Protein AF-A0A2N9B9X2-F1 (afdb_monomer_lite)

Sequence (248 aa):
MSTLAGLEGAELLDGVRRWLAESGAEPTPARVAQALREQGRVLGDAEVLGAATQLRSELVGSGPLEPLLADPSVTDVLVSAPDRVWVDRGGGLELTPVRFPDAAAVRRLAQRLAAVAGRRLDDARPWADARLPDGTRLHAVLPPVAVGCTCLSLRVVRPRAFTLGELVAAGTVPPGGDRVLRALLDARLSFLVSGGTGSGKTTLLSALLGLVGPDERIVLAEDSAELRPDHPHVVRLETRPANQEGAG

Structur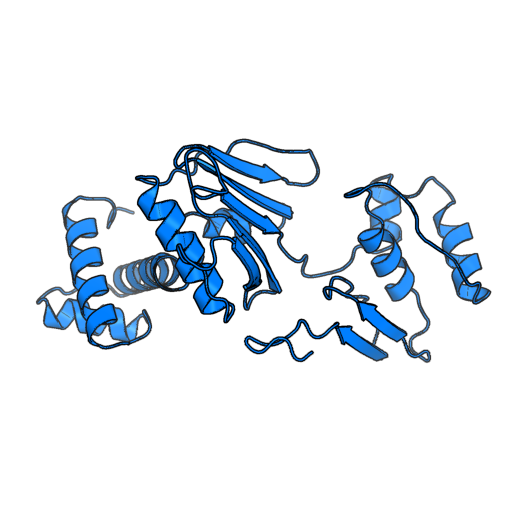e (mmCIF, N/CA/C/O backbone):
data_AF-A0A2N9B9X2-F1
#
_entry.id   AF-A0A2N9B9X2-F1
#
loop_
_atom_site.group_PDB
_atom_site.id
_atom_site.type_symbol
_atom_site.label_atom_id
_atom_site.label_alt_id
_atom_site.label_comp_id
_atom_site.label_asym_id
_atom_site.label_entity_id
_atom_site.label_seq_id
_atom_site.pdbx_PDB_ins_code
_atom_site.Cartn_x
_atom_site.Cartn_y
_atom_site.Cartn_z
_atom_site.occupancy
_atom_site.B_iso_or_equiv
_atom_site.auth_seq_id
_atom_site.auth_comp_id
_atom_site.auth_asym_id
_atom_site.auth_atom_id
_atom_site.pdbx_PDB_model_num
ATOM 1 N N . MET A 1 1 ? -22.161 23.282 6.319 1.00 42.53 1 MET A N 1
ATOM 2 C CA . MET A 1 1 ? -21.064 23.225 7.309 1.00 42.53 1 MET A CA 1
ATOM 3 C C . MET A 1 1 ? -21.677 23.049 8.686 1.00 42.53 1 MET A C 1
ATOM 5 O O . MET A 1 1 ? -22.555 23.835 9.012 1.00 42.53 1 MET A O 1
ATOM 9 N N . SER A 1 2 ? -21.146 22.084 9.451 1.00 48.72 2 SER A N 1
ATOM 10 C CA . SER A 1 2 ? -21.407 21.776 10.872 1.00 48.72 2 SER A CA 1
ATOM 11 C C . SER A 1 2 ? -22.641 20.906 11.182 1.00 48.72 2 SER A C 1
ATOM 13 O O . SER A 1 2 ? -23.730 21.288 10.788 1.00 48.72 2 SER A O 1
ATOM 15 N N . THR A 1 3 ? -22.564 19.770 11.895 1.00 48.53 3 THR A N 1
ATOM 16 C CA . THR A 1 3 ? -21.427 18.940 12.370 1.00 48.53 3 THR A CA 1
ATOM 17 C C . THR A 1 3 ? -21.985 17.615 12.932 1.00 48.53 3 THR A C 1
ATOM 19 O O . THR A 1 3 ? -22.702 17.626 13.923 1.00 48.53 3 THR A O 1
ATOM 22 N N . LEU A 1 4 ? -21.548 16.462 12.411 1.00 53.31 4 LEU A N 1
ATOM 23 C CA . LEU A 1 4 ? -21.484 15.221 13.214 1.00 53.31 4 LEU A CA 1
ATOM 24 C C . LEU A 1 4 ? -20.257 15.215 14.153 1.00 53.31 4 LEU A C 1
ATOM 26 O O . LEU A 1 4 ? -20.042 14.263 14.889 1.00 53.31 4 LEU A O 1
ATOM 30 N N . ALA A 1 5 ? -19.447 16.281 14.145 1.00 45.53 5 ALA A N 1
ATOM 31 C CA . ALA A 1 5 ? -18.228 16.393 14.947 1.00 45.53 5 ALA A CA 1
ATOM 32 C C . ALA A 1 5 ? -18.465 16.800 16.421 1.00 45.53 5 ALA A C 1
ATOM 34 O O . ALA A 1 5 ? -17.501 17.043 17.142 1.00 45.53 5 ALA A O 1
ATOM 35 N N . GLY A 1 6 ? -19.723 16.905 16.866 1.00 52.19 6 GLY A N 1
ATOM 36 C CA . GLY A 1 6 ? -20.083 17.107 18.274 1.00 52.19 6 GLY A CA 1
ATOM 37 C C . GLY A 1 6 ? -20.300 15.785 19.021 1.00 52.19 6 GLY A C 1
ATOM 38 O O . GLY A 1 6 ? -20.484 14.742 18.397 1.00 52.19 6 GLY A O 1
ATOM 39 N N . LEU A 1 7 ? -20.332 15.831 20.358 1.00 51.81 7 LEU A N 1
ATOM 40 C CA . LEU A 1 7 ? -20.588 14.662 21.221 1.00 51.81 7 LEU A CA 1
ATOM 41 C C . LEU A 1 7 ? -21.882 13.918 20.836 1.00 51.81 7 LEU A C 1
ATOM 43 O O . LEU A 1 7 ? -21.885 12.693 20.771 1.00 51.81 7 LEU A O 1
ATOM 47 N N . GLU A 1 8 ? -22.939 14.651 20.472 1.00 63.25 8 GLU A N 1
ATOM 48 C CA . GLU A 1 8 ? -24.206 14.071 19.997 1.00 63.25 8 GLU A CA 1
ATOM 49 C C . GLU A 1 8 ? -24.064 13.319 18.664 1.00 63.25 8 GLU A C 1
ATOM 51 O O . GLU A 1 8 ? -24.745 12.323 18.437 1.00 63.25 8 GLU A O 1
ATOM 56 N N . GLY A 1 9 ? -23.171 13.770 17.776 1.00 67.19 9 GLY A N 1
ATOM 57 C CA . GLY A 1 9 ? -22.898 13.093 16.508 1.00 67.19 9 GLY A CA 1
ATOM 58 C C . GLY A 1 9 ? -22.089 11.808 16.692 1.00 67.19 9 GLY A C 1
ATOM 59 O O . GLY A 1 9 ? -22.350 10.817 16.011 1.00 67.19 9 GLY A O 1
ATOM 60 N N . ALA A 1 10 ? -21.162 11.797 17.654 1.00 66.81 10 ALA A N 1
ATOM 61 C CA . ALA A 1 10 ? -20.386 10.612 18.012 1.00 66.81 10 ALA A CA 1
ATOM 62 C C . ALA A 1 10 ? -21.265 9.508 18.630 1.00 66.81 10 ALA A C 1
ATOM 64 O O . ALA A 1 10 ? -21.195 8.361 18.190 1.00 66.81 10 ALA A O 1
ATOM 65 N N . GLU A 1 11 ? -22.149 9.851 19.574 1.00 74.56 11 GLU A N 1
ATOM 66 C CA . GLU A 1 11 ? -23.099 8.892 20.166 1.00 74.56 11 GLU A CA 1
ATOM 67 C C . GLU A 1 11 ? -24.041 8.288 19.117 1.00 74.56 11 GLU A C 1
ATOM 69 O O . GLU A 1 11 ? -24.355 7.095 19.143 1.00 74.56 11 GLU A O 1
ATOM 74 N N . LEU A 1 12 ? -24.464 9.110 18.159 1.00 76.75 12 LEU A N 1
ATOM 75 C CA . LEU A 1 12 ? -25.369 8.717 17.088 1.00 76.75 12 LEU A CA 1
ATOM 76 C C . LEU A 1 12 ? -24.689 7.763 16.091 1.00 76.75 12 LEU A C 1
ATOM 78 O O . LEU A 1 12 ? -25.272 6.747 15.708 1.00 76.75 12 LEU A O 1
ATOM 82 N N . LEU A 1 13 ? -23.428 8.018 15.732 1.00 79.06 13 LEU A N 1
ATOM 83 C CA . LEU A 1 13 ? -22.630 7.092 14.922 1.00 79.06 13 LEU A CA 1
ATOM 84 C C . LEU A 1 13 ? -22.345 5.774 15.655 1.00 79.06 13 LEU A C 1
ATOM 86 O O . LEU A 1 13 ? -22.401 4.714 15.028 1.00 79.06 13 LEU A O 1
ATOM 90 N N . ASP A 1 14 ? -22.108 5.806 16.968 1.00 82.00 14 ASP A N 1
ATOM 91 C CA . ASP A 1 14 ? -21.914 4.594 17.771 1.00 82.00 14 ASP A CA 1
ATOM 92 C C . ASP A 1 14 ? -23.188 3.740 17.865 1.00 82.00 14 ASP A C 1
ATOM 94 O O . ASP A 1 14 ? -23.116 2.507 17.794 1.00 82.00 14 ASP A O 1
ATOM 98 N N . GLY A 1 15 ? -24.361 4.374 17.953 1.00 83.12 15 GLY A N 1
ATOM 99 C CA . GLY A 1 15 ? -25.653 3.694 17.871 1.00 83.12 15 GLY A CA 1
ATOM 100 C C . GLY A 1 15 ? -25.842 2.973 16.535 1.00 83.12 15 GLY A C 1
ATOM 101 O O . GLY A 1 15 ? -26.186 1.790 16.506 1.00 83.12 15 GLY A O 1
ATOM 102 N N . VAL A 1 16 ? -25.592 3.657 15.415 1.00 82.81 16 VAL A N 1
ATOM 103 C CA . VAL A 1 16 ? -25.693 3.058 14.070 1.00 82.81 16 VAL A CA 1
ATOM 104 C C . VAL A 1 16 ? -24.662 1.943 13.876 1.00 82.81 16 VAL A C 1
ATOM 106 O O . VAL A 1 16 ? -24.981 0.890 13.324 1.00 82.81 16 VAL A O 1
ATOM 109 N N . ARG A 1 17 ? -23.434 2.129 14.369 1.00 82.56 17 ARG A N 1
ATOM 110 C CA . ARG A 1 17 ? -22.379 1.109 14.343 1.00 82.56 17 ARG A CA 1
ATOM 111 C C . ARG A 1 17 ? -22.814 -0.173 15.048 1.00 82.56 17 ARG A C 1
ATOM 113 O O . ARG A 1 17 ? -22.602 -1.255 14.504 1.00 82.56 17 ARG A O 1
ATOM 120 N N . ARG A 1 18 ? -23.409 -0.064 16.239 1.00 83.56 18 ARG A N 1
ATOM 121 C CA . ARG A 1 18 ? -23.880 -1.229 17.002 1.00 83.56 18 ARG A CA 1
ATOM 122 C C . ARG A 1 18 ? -24.963 -1.987 16.237 1.00 83.56 18 ARG A C 1
ATOM 124 O O . ARG A 1 18 ? -24.860 -3.198 16.081 1.00 83.56 18 ARG A O 1
ATOM 131 N N . TRP A 1 19 ? -25.916 -1.255 15.665 1.00 86.88 19 TRP A N 1
ATOM 132 C CA . TRP A 1 19 ? -26.979 -1.825 14.840 1.00 86.88 19 TRP A CA 1
ATOM 133 C C . TRP A 1 19 ? -26.440 -2.575 13.612 1.00 86.88 19 TRP A C 1
ATOM 135 O O . TRP A 1 19 ? -26.867 -3.692 13.324 1.00 86.88 19 TRP A O 1
ATOM 145 N N . LEU A 1 20 ? -25.468 -1.994 12.899 1.00 83.94 20 LEU A N 1
ATOM 146 C CA . LEU A 1 20 ? -24.835 -2.633 11.737 1.00 83.94 20 LEU A CA 1
ATOM 147 C C . LEU A 1 20 ? -24.073 -3.907 12.126 1.00 83.94 20 LEU A C 1
ATOM 149 O O . LEU A 1 20 ? -24.131 -4.901 11.405 1.00 83.94 20 LEU A O 1
ATOM 153 N N . ALA A 1 21 ? -23.391 -3.891 13.274 1.00 79.31 21 ALA A N 1
ATOM 154 C CA . ALA A 1 21 ? -22.678 -5.056 13.788 1.00 79.31 21 ALA A CA 1
ATOM 155 C C . ALA A 1 21 ? -23.632 -6.203 14.168 1.00 79.31 21 ALA A C 1
ATOM 157 O O . ALA A 1 21 ? -23.346 -7.355 13.853 1.00 79.31 21 ALA A O 1
ATOM 158 N N . GLU A 1 22 ? -24.772 -5.896 14.795 1.00 83.81 22 GLU A N 1
ATOM 159 C CA . GLU A 1 22 ? -25.796 -6.885 15.172 1.00 83.81 22 GLU A CA 1
ATOM 160 C C . GLU A 1 22 ? -26.521 -7.475 13.956 1.00 83.81 22 GLU A C 1
ATOM 162 O O . GLU A 1 22 ? -26.831 -8.664 13.926 1.00 83.81 22 GLU A O 1
ATOM 167 N N . SER A 1 23 ? -26.766 -6.656 12.932 1.00 80.88 23 SER A N 1
ATOM 168 C CA . SER A 1 23 ? -27.449 -7.074 11.702 1.00 80.88 23 SER A CA 1
ATOM 169 C C . SER A 1 23 ? -26.524 -7.715 10.660 1.00 80.88 23 SER A C 1
ATOM 171 O O . SER A 1 23 ? -27.013 -8.281 9.681 1.00 80.88 23 SER A O 1
ATOM 173 N N . GLY A 1 24 ? -25.201 -7.623 10.839 1.00 75.06 24 GLY A N 1
ATOM 174 C CA . GLY A 1 24 ? -24.206 -8.085 9.865 1.00 75.06 24 GLY A CA 1
ATOM 175 C C . GLY A 1 24 ? -24.257 -7.332 8.530 1.00 75.06 24 GLY A C 1
ATOM 176 O O . GLY A 1 24 ? -23.799 -7.848 7.511 1.00 75.06 24 GLY A O 1
ATOM 177 N N . ALA A 1 25 ? -24.861 -6.141 8.507 1.00 77.12 25 ALA A N 1
ATOM 178 C CA . ALA A 1 25 ? -25.108 -5.383 7.289 1.00 77.12 25 ALA A CA 1
ATOM 179 C C . ALA A 1 25 ? -23.949 -4.431 6.958 1.00 77.12 25 ALA A C 1
ATOM 181 O O . ALA A 1 25 ? -23.357 -3.805 7.837 1.00 77.12 25 ALA A O 1
ATOM 182 N N . GLU A 1 26 ? -23.672 -4.251 5.664 1.00 76.38 26 GLU A N 1
ATOM 183 C CA . GLU A 1 26 ? -22.717 -3.238 5.218 1.00 76.38 26 GLU A CA 1
ATOM 184 C C . GLU A 1 26 ? -23.251 -1.804 5.435 1.00 76.38 26 GLU A C 1
ATOM 186 O O . GLU A 1 26 ? -24.450 -1.548 5.246 1.00 76.38 26 GLU A O 1
ATOM 191 N N . PRO A 1 27 ? -22.369 -0.838 5.764 1.00 81.50 27 PRO A N 1
ATOM 192 C CA . PRO A 1 27 ? -22.706 0.568 6.011 1.00 81.50 27 PRO A CA 1
ATOM 193 C C . PRO A 1 27 ? -23.041 1.329 4.713 1.00 81.50 27 PRO A C 1
ATOM 195 O O . PRO A 1 27 ? -22.341 2.247 4.286 1.00 81.50 27 PRO A O 1
ATOM 198 N N . THR A 1 28 ? -24.131 0.945 4.053 1.00 83.81 28 THR A N 1
ATOM 199 C CA . THR A 1 28 ? -24.673 1.659 2.886 1.00 83.81 28 THR A CA 1
ATOM 200 C C . THR A 1 28 ? -25.553 2.838 3.323 1.00 83.81 28 THR A C 1
ATOM 202 O O . THR A 1 28 ? -26.139 2.783 4.408 1.00 83.81 28 THR A O 1
ATOM 205 N N . PRO A 1 29 ? -25.736 3.883 2.486 1.00 84.75 29 PRO A N 1
ATOM 206 C CA . PRO A 1 29 ? -26.628 5.002 2.810 1.00 84.75 29 PRO A CA 1
ATOM 207 C C . PRO A 1 29 ? -28.042 4.557 3.200 1.00 84.75 29 PRO A C 1
ATOM 209 O O . PRO A 1 29 ? -28.611 5.070 4.158 1.00 84.75 29 PRO A O 1
ATOM 212 N N . ALA A 1 30 ? -28.583 3.542 2.519 1.00 85.00 30 ALA A N 1
ATOM 213 C CA . ALA A 1 30 ? -29.897 2.987 2.827 1.00 85.00 30 ALA A CA 1
ATOM 214 C C . ALA A 1 30 ? -29.952 2.333 4.219 1.00 85.00 30 ALA A C 1
ATOM 216 O O . ALA A 1 30 ? -30.916 2.539 4.955 1.00 85.00 30 ALA A O 1
ATOM 217 N N . ARG A 1 31 ? -28.914 1.576 4.600 1.00 86.75 31 ARG A N 1
ATOM 218 C CA . ARG A 1 31 ? -28.834 0.905 5.910 1.00 86.75 31 ARG A CA 1
ATOM 219 C C . ARG A 1 31 ? -28.590 1.884 7.047 1.00 86.75 31 ARG A C 1
ATOM 221 O O . ARG A 1 31 ? -29.209 1.759 8.094 1.00 86.75 31 ARG A O 1
ATOM 228 N N . VAL A 1 32 ? -27.757 2.895 6.822 1.00 84.69 32 VAL A N 1
ATOM 229 C CA . VAL A 1 32 ? -27.549 3.973 7.794 1.00 84.69 32 VAL A CA 1
ATOM 230 C C . VAL A 1 32 ? -28.834 4.774 7.990 1.00 84.69 32 VAL A C 1
ATOM 232 O O . VAL A 1 32 ? -29.243 4.985 9.127 1.00 84.69 32 VAL A O 1
ATOM 235 N N . ALA A 1 33 ? -29.542 5.130 6.913 1.00 85.19 33 ALA A N 1
ATOM 236 C CA . ALA A 1 33 ? -30.851 5.776 7.018 1.00 85.19 33 ALA A CA 1
ATOM 237 C C . ALA A 1 33 ? -31.875 4.915 7.774 1.00 85.19 33 ALA A C 1
ATOM 239 O O . ALA A 1 33 ? -32.692 5.454 8.518 1.00 85.19 33 ALA A O 1
ATOM 240 N N . GLN A 1 34 ? -31.848 3.593 7.576 1.00 86.50 34 GLN A N 1
ATOM 241 C CA . GLN A 1 34 ? -32.707 2.655 8.297 1.00 86.50 34 GLN A CA 1
ATOM 242 C C . GLN A 1 34 ? -32.388 2.651 9.799 1.00 86.50 34 GLN A C 1
ATOM 244 O O . GLN A 1 34 ? -33.288 2.880 10.603 1.00 86.50 34 GLN A O 1
ATOM 249 N N . ALA A 1 35 ? -31.120 2.467 10.173 1.00 86.12 35 ALA A N 1
ATOM 250 C CA . ALA A 1 35 ? -30.686 2.449 11.569 1.00 86.12 35 ALA A CA 1
ATOM 251 C C . ALA A 1 35 ? -31.026 3.758 12.303 1.00 86.12 35 ALA A C 1
ATOM 253 O O . ALA A 1 35 ? -31.496 3.738 13.438 1.00 86.12 35 ALA A O 1
ATOM 254 N N . LEU A 1 36 ? -30.848 4.902 11.634 1.00 86.00 36 LEU A N 1
ATOM 255 C CA . LEU A 1 36 ? -31.203 6.216 12.176 1.00 86.00 36 LEU A CA 1
ATOM 256 C C . LEU A 1 36 ? -32.709 6.356 12.419 1.00 86.00 36 LEU A C 1
ATOM 258 O O . LEU A 1 36 ? -33.120 6.833 13.478 1.00 86.00 36 LEU A O 1
ATOM 262 N N . ARG A 1 37 ? -33.532 5.890 11.471 1.00 84.00 37 ARG A N 1
ATOM 263 C CA . ARG A 1 37 ? -34.995 5.894 11.609 1.00 84.00 37 ARG A CA 1
ATOM 264 C C . ARG A 1 37 ? -35.465 5.011 12.760 1.00 84.00 37 ARG A C 1
ATOM 266 O O . ARG A 1 37 ? -36.336 5.432 13.515 1.00 84.00 37 ARG A O 1
ATOM 273 N N . GLU A 1 38 ? -34.883 3.825 12.921 1.00 84.50 38 GLU A N 1
ATOM 274 C CA . GLU A 1 38 ? -35.201 2.911 14.029 1.00 84.50 38 GLU A CA 1
ATOM 275 C C . GLU A 1 38 ? -34.813 3.496 15.399 1.00 84.50 38 GLU A C 1
ATOM 277 O O . GLU A 1 38 ? -35.452 3.200 16.405 1.00 84.50 38 GLU A O 1
ATOM 282 N N . GLN A 1 39 ? -33.833 4.402 15.433 1.00 80.62 39 GLN A N 1
ATOM 283 C CA . GLN A 1 39 ? -33.439 5.167 16.622 1.00 80.62 39 GLN A CA 1
ATOM 284 C C . GLN A 1 39 ? -34.224 6.484 16.789 1.00 80.62 39 GLN A C 1
ATOM 286 O O . GLN A 1 39 ? -33.881 7.310 17.636 1.00 80.62 39 GLN A O 1
ATOM 291 N N . GLY A 1 40 ? -35.279 6.703 15.993 1.00 77.56 40 GLY A N 1
ATOM 292 C CA . GLY A 1 40 ? -36.155 7.875 16.085 1.00 77.56 40 GLY A CA 1
ATOM 293 C C . GLY A 1 40 ? -35.533 9.179 15.574 1.00 77.56 40 GLY A C 1
ATOM 294 O O . GLY A 1 40 ? -36.006 10.260 15.926 1.00 77.56 40 GLY A O 1
ATOM 295 N N . ARG A 1 41 ? -34.470 9.107 14.764 1.00 74.38 41 ARG A N 1
ATOM 296 C CA . ARG A 1 41 ? -33.745 10.272 14.236 1.00 74.38 41 ARG A CA 1
ATOM 297 C C . ARG A 1 41 ? -33.981 10.414 12.730 1.00 74.38 41 ARG A C 1
ATOM 299 O O . ARG A 1 41 ? -33.888 9.448 11.976 1.00 74.38 41 ARG A O 1
ATOM 306 N N . VAL A 1 42 ? -34.246 11.642 12.287 1.00 73.19 42 VAL A N 1
ATOM 307 C CA . VAL A 1 42 ? -34.364 12.001 10.866 1.00 73.19 42 VAL A CA 1
ATOM 308 C C . VAL A 1 42 ? -33.254 12.996 10.545 1.00 73.19 42 VAL A C 1
ATOM 310 O O . VAL A 1 42 ? -33.229 14.088 11.103 1.00 73.19 42 VAL A O 1
ATOM 313 N N . LEU A 1 43 ? -32.329 12.587 9.680 1.00 77.56 43 LEU A N 1
ATOM 314 C CA . LEU A 1 43 ? -31.256 13.424 9.139 1.00 77.56 43 LEU A CA 1
ATOM 315 C C . LEU A 1 43 ? -31.516 13.690 7.653 1.00 77.56 43 LEU A C 1
ATOM 317 O O . LEU A 1 43 ? -32.205 12.905 6.997 1.00 77.56 43 LEU A O 1
ATOM 321 N N . GLY A 1 44 ? -30.965 14.780 7.122 1.00 81.06 44 GLY A N 1
ATOM 322 C CA . GLY A 1 44 ? -31.029 15.080 5.693 1.00 81.06 44 GLY A CA 1
ATOM 323 C C . GLY A 1 44 ? -30.167 14.126 4.859 1.00 81.06 44 GLY A C 1
ATOM 324 O O . GLY A 1 44 ? -29.199 13.546 5.352 1.00 81.06 44 GLY A O 1
ATOM 325 N N . ASP A 1 45 ? -30.469 13.999 3.564 1.00 81.06 45 ASP A N 1
ATOM 326 C CA . ASP A 1 45 ? -29.775 13.067 2.659 1.00 81.06 45 ASP A CA 1
ATOM 327 C C . ASP A 1 45 ? -28.249 13.252 2.652 1.00 81.06 45 ASP A C 1
ATOM 329 O O . ASP A 1 45 ? -27.501 12.275 2.662 1.00 81.06 45 ASP A O 1
ATOM 333 N N . ALA A 1 46 ? -27.767 14.498 2.695 1.00 79.88 46 ALA A N 1
ATOM 334 C CA . ALA A 1 46 ? -26.336 14.799 2.744 1.00 79.88 46 ALA A CA 1
ATOM 335 C C . ALA A 1 46 ? -25.667 14.319 4.047 1.00 79.88 46 ALA A C 1
ATOM 337 O O . ALA A 1 46 ? -24.528 13.853 4.025 1.00 79.88 46 ALA A O 1
ATOM 338 N N . GLU A 1 47 ? -26.371 14.403 5.176 1.00 80.38 47 GLU A N 1
ATOM 339 C CA . GLU A 1 47 ? -25.876 13.952 6.480 1.00 80.38 47 GLU A CA 1
ATOM 340 C C . GLU A 1 47 ? -25.853 12.426 6.555 1.00 80.38 47 GLU A C 1
ATOM 342 O O . GLU A 1 47 ? -24.866 11.848 7.007 1.00 80.38 47 GLU A O 1
ATOM 347 N N . VAL A 1 48 ? -26.892 11.765 6.034 1.00 83.38 48 VAL A N 1
ATOM 348 C CA . VAL A 1 48 ? -26.937 10.302 5.888 1.00 83.38 48 VAL A CA 1
ATOM 349 C C . VAL A 1 48 ? -25.795 9.813 4.999 1.00 83.38 48 VAL A C 1
ATOM 351 O O . VAL A 1 48 ? -25.119 8.841 5.341 1.00 83.38 48 VAL A O 1
ATOM 354 N N . LEU A 1 49 ? -25.546 10.484 3.871 1.00 82.38 49 LEU A N 1
ATOM 355 C CA . LEU A 1 49 ? -24.458 10.132 2.959 1.00 82.38 49 LEU A CA 1
ATOM 356 C C . LEU A 1 49 ? -23.084 10.296 3.630 1.00 82.38 49 LEU A C 1
ATOM 358 O O . LEU A 1 49 ? -22.209 9.437 3.473 1.00 82.38 49 LEU A O 1
ATOM 362 N N . GLY A 1 50 ? -22.908 11.375 4.399 1.00 80.69 50 GLY A N 1
ATOM 363 C CA . GLY A 1 50 ? -21.713 11.625 5.203 1.00 80.69 50 GLY A CA 1
ATOM 364 C C . GLY A 1 50 ? -21.499 10.548 6.267 1.00 80.69 50 GLY A C 1
ATOM 365 O O . GLY A 1 50 ? -20.431 9.941 6.308 1.00 80.69 50 GLY A O 1
ATOM 366 N N . ALA A 1 51 ? -22.531 10.238 7.056 1.00 79.12 51 ALA A N 1
ATOM 367 C CA . ALA A 1 51 ? -22.496 9.201 8.086 1.00 79.12 51 ALA A CA 1
ATOM 368 C C . ALA A 1 51 ? -22.201 7.815 7.499 1.00 79.12 51 ALA A C 1
ATOM 370 O O . ALA A 1 51 ? -21.372 7.085 8.031 1.00 79.12 51 ALA A O 1
ATOM 371 N N . ALA A 1 52 ? -22.819 7.458 6.371 1.00 79.56 52 ALA A N 1
ATOM 372 C CA . ALA A 1 52 ? -22.541 6.197 5.687 1.00 79.56 52 ALA A CA 1
ATOM 373 C C . ALA A 1 52 ? -21.112 6.121 5.155 1.00 79.56 52 ALA A C 1
ATOM 375 O O . ALA A 1 52 ? -20.469 5.082 5.269 1.00 79.56 52 ALA A O 1
ATOM 376 N N . THR A 1 53 ? -20.587 7.221 4.617 1.00 77.88 53 THR A N 1
ATOM 377 C CA . THR A 1 53 ? -19.194 7.282 4.161 1.00 77.88 53 THR A CA 1
ATOM 378 C C . THR A 1 53 ? -18.224 7.136 5.330 1.00 77.88 53 THR A C 1
ATOM 380 O O . THR A 1 53 ? -17.295 6.338 5.242 1.00 77.88 53 THR A O 1
ATOM 383 N N . GLN A 1 54 ? -18.480 7.824 6.444 1.00 77.50 54 GLN A N 1
ATOM 384 C CA . GLN A 1 54 ? -17.671 7.717 7.654 1.00 77.50 54 GLN A CA 1
ATOM 385 C C . GLN A 1 54 ? -17.734 6.307 8.263 1.00 77.50 54 GLN A C 1
ATOM 387 O O . GLN A 1 54 ? -16.700 5.700 8.526 1.00 77.50 54 GLN A O 1
ATOM 392 N N . LEU A 1 55 ? -18.928 5.735 8.425 1.00 76.94 55 LEU A N 1
ATOM 393 C CA . LEU A 1 55 ? -19.098 4.383 8.960 1.00 76.94 55 LEU A CA 1
ATOM 394 C C . LEU A 1 55 ? -18.473 3.328 8.053 1.00 76.94 55 LEU A C 1
ATOM 396 O O . LEU A 1 55 ? -17.852 2.398 8.554 1.00 76.94 55 LEU A O 1
ATOM 400 N N . ARG A 1 56 ? -18.586 3.471 6.730 1.00 75.38 56 ARG A N 1
ATOM 401 C CA . ARG A 1 56 ? -17.896 2.595 5.777 1.00 75.38 56 ARG A CA 1
ATOM 402 C C . ARG A 1 56 ? -16.390 2.691 5.926 1.00 75.38 56 ARG A C 1
ATOM 404 O O . ARG A 1 56 ? -15.746 1.650 6.036 1.00 75.38 56 ARG A O 1
ATOM 411 N N . SER A 1 57 ? -15.856 3.906 5.997 1.00 71.00 57 SER A N 1
ATOM 412 C CA . SER A 1 57 ? -14.432 4.136 6.224 1.00 71.00 57 SER A CA 1
ATOM 413 C C . SER A 1 57 ? -13.955 3.479 7.523 1.00 71.00 57 SER A C 1
ATOM 415 O O . SER A 1 57 ? -12.930 2.804 7.549 1.00 71.00 57 SER A O 1
ATOM 417 N N . GLU A 1 58 ? -14.728 3.586 8.603 1.00 70.75 58 GLU A N 1
ATOM 418 C CA . GLU A 1 58 ? -14.326 3.066 9.910 1.00 70.75 58 GLU A CA 1
ATOM 419 C C . GLU A 1 58 ? -14.531 1.547 10.069 1.00 70.75 58 GLU A C 1
ATOM 421 O O . GLU A 1 58 ? -13.719 0.882 10.722 1.00 70.75 58 GLU A O 1
ATOM 426 N N . LEU A 1 59 ? -15.613 0.995 9.509 1.00 66.00 59 LEU A N 1
ATOM 427 C CA . LEU A 1 59 ? -16.014 -0.408 9.678 1.00 66.00 59 LEU A CA 1
ATOM 428 C C . LEU A 1 59 ? -15.393 -1.345 8.643 1.00 66.00 59 LEU A C 1
ATOM 430 O O . LEU A 1 59 ? -15.107 -2.493 8.974 1.00 66.00 59 LEU A O 1
ATOM 434 N N . VAL A 1 60 ? -15.181 -0.860 7.421 1.00 67.88 60 VAL A N 1
ATOM 435 C CA . VAL A 1 60 ? -14.716 -1.667 6.281 1.00 67.88 60 VAL A CA 1
ATOM 436 C C . VAL A 1 60 ? -13.423 -1.102 5.693 1.00 67.88 60 VAL A C 1
ATOM 438 O O . VAL A 1 60 ? -12.558 -1.860 5.263 1.00 67.88 60 VAL A O 1
ATOM 441 N N . GLY A 1 61 ? -13.284 0.223 5.690 1.00 74.94 61 GLY A N 1
ATOM 442 C CA . GLY A 1 61 ? -12.135 0.927 5.141 1.00 74.94 61 GLY A CA 1
ATOM 443 C C . GLY A 1 61 ? -10.938 1.028 6.088 1.00 74.94 61 GLY A C 1
ATOM 444 O O . GLY A 1 61 ? -10.843 0.400 7.148 1.00 74.94 61 GLY A O 1
ATOM 445 N N . SER A 1 62 ? -9.996 1.868 5.677 1.00 83.56 62 SER A N 1
ATOM 446 C CA . SER A 1 62 ? -8.755 2.182 6.389 1.00 83.56 62 SER A CA 1
ATOM 447 C C . SER A 1 62 ? -8.926 3.297 7.434 1.00 83.56 62 SER A C 1
ATOM 449 O O . SER A 1 62 ? -7.954 3.731 8.062 1.00 83.56 62 SER A O 1
ATOM 451 N N . GLY A 1 63 ? -10.171 3.727 7.669 1.00 87.12 63 GLY A N 1
ATOM 452 C CA . GLY A 1 63 ? -10.568 4.700 8.677 1.00 87.12 63 GLY A CA 1
ATOM 453 C C . GLY A 1 63 ? -9.801 6.017 8.543 1.00 87.12 63 GLY A C 1
ATOM 454 O O . GLY A 1 63 ? -9.782 6.616 7.470 1.00 87.12 63 GLY A O 1
ATOM 455 N N . PRO A 1 64 ? -9.116 6.480 9.604 1.00 88.69 64 PRO A N 1
ATOM 456 C CA . PRO A 1 64 ? -8.420 7.765 9.579 1.00 88.69 64 PRO A CA 1
ATOM 457 C C . PRO A 1 64 ? -7.260 7.825 8.568 1.00 88.69 64 PRO A C 1
ATOM 459 O O . PRO A 1 64 ? -6.756 8.912 8.298 1.00 88.69 64 PRO A O 1
ATOM 462 N N . LEU A 1 65 ? -6.828 6.687 8.009 1.00 93.62 65 LEU A N 1
ATOM 463 C CA . LEU A 1 65 ? -5.782 6.635 6.984 1.00 93.62 65 LEU A CA 1
ATOM 464 C C . LEU A 1 65 ? -6.324 6.815 5.559 1.00 93.62 65 LEU A C 1
ATOM 466 O O . LEU A 1 65 ? -5.540 7.027 4.639 1.00 93.62 65 LEU A O 1
ATOM 470 N N . GLU A 1 66 ? -7.639 6.745 5.355 1.00 89.88 66 GLU A N 1
ATOM 471 C CA . GLU A 1 66 ? 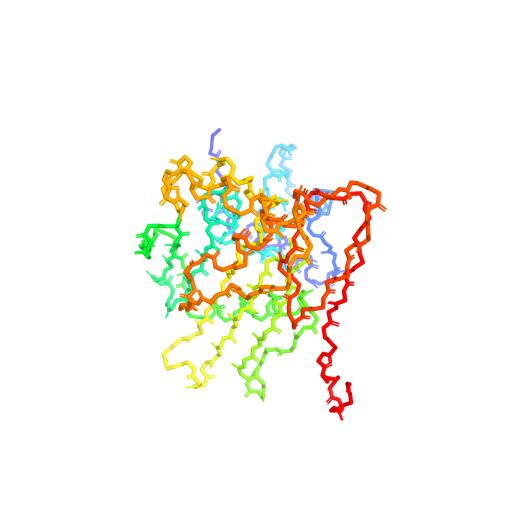-8.251 6.752 4.024 1.00 89.88 66 GLU A CA 1
ATOM 472 C C . GLU A 1 66 ? -7.929 8.013 3.203 1.00 89.88 66 GLU A C 1
ATOM 474 O O . GLU A 1 66 ? -7.550 7.862 2.041 1.00 89.88 66 GLU A O 1
ATOM 479 N N . PRO A 1 67 ? -7.933 9.238 3.774 1.00 90.81 67 PRO A N 1
ATOM 480 C CA . PRO A 1 67 ? -7.508 10.429 3.038 1.00 90.81 67 PRO A CA 1
ATOM 481 C C . PRO A 1 67 ? -6.040 10.382 2.596 1.00 90.81 67 PRO A 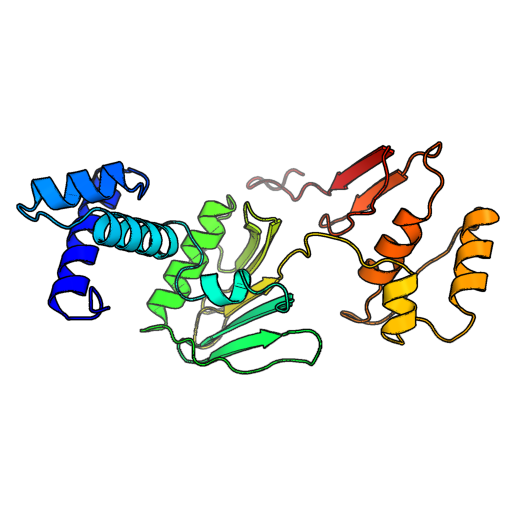C 1
ATOM 483 O O . PRO A 1 67 ? -5.703 10.943 1.559 1.00 90.81 67 PRO A O 1
ATOM 486 N N . LEU A 1 68 ? -5.169 9.720 3.369 1.00 94.00 68 LEU A N 1
ATOM 487 C CA . LEU A 1 68 ? -3.756 9.559 3.018 1.00 94.00 68 LEU A CA 1
ATOM 488 C C . LEU A 1 68 ? -3.592 8.546 1.883 1.00 94.00 68 LEU A C 1
ATOM 490 O O . LEU A 1 68 ? -2.843 8.796 0.950 1.00 94.00 68 LEU A O 1
ATOM 494 N N . LEU A 1 69 ? -4.310 7.423 1.938 1.00 90.75 69 LEU A N 1
ATOM 495 C CA . LEU A 1 69 ? -4.254 6.392 0.895 1.00 90.75 69 LEU A CA 1
ATOM 496 C C . LEU A 1 69 ? -4.909 6.837 -0.419 1.00 90.75 69 LEU A C 1
ATOM 498 O O . LEU A 1 69 ? -4.540 6.344 -1.480 1.00 90.75 69 LEU A O 1
ATOM 502 N N . ALA A 1 70 ? -5.872 7.758 -0.358 1.00 88.44 70 ALA A N 1
ATOM 503 C CA . ALA A 1 70 ? -6.518 8.330 -1.537 1.00 88.44 70 ALA A CA 1
ATOM 504 C C . ALA A 1 70 ? -5.660 9.390 -2.251 1.00 88.44 70 ALA A C 1
ATOM 506 O O . ALA A 1 70 ? -5.948 9.742 -3.396 1.00 88.44 70 ALA A O 1
ATOM 507 N N . ASP A 1 71 ? -4.630 9.924 -1.591 1.00 90.50 71 ASP A N 1
ATOM 508 C CA . ASP A 1 71 ? -3.746 10.925 -2.173 1.00 90.50 71 ASP A CA 1
ATOM 509 C C . ASP A 1 71 ? -2.780 10.265 -3.178 1.00 90.50 71 ASP A C 1
ATOM 511 O O . ASP A 1 71 ? -1.942 9.450 -2.786 1.00 90.50 71 ASP A O 1
ATOM 515 N N . PRO A 1 72 ? -2.835 10.634 -4.472 1.00 85.94 72 PRO A N 1
ATOM 516 C CA . PRO A 1 72 ? -2.046 9.986 -5.520 1.00 85.94 72 PRO A CA 1
ATOM 517 C C . PRO A 1 72 ? -0.533 10.215 -5.393 1.00 85.94 72 PRO A C 1
ATOM 519 O O . PRO A 1 72 ? 0.240 9.553 -6.088 1.00 85.94 72 PRO A O 1
ATOM 522 N N . SER A 1 73 ? -0.099 11.161 -4.555 1.00 88.38 73 SER A N 1
ATOM 523 C CA . SER A 1 73 ? 1.319 11.382 -4.270 1.00 88.38 73 SER A CA 1
ATOM 524 C C . SER A 1 73 ? 1.865 10.461 -3.177 1.00 88.38 73 SER A C 1
ATOM 526 O O . SER A 1 73 ? 3.079 10.289 -3.115 1.00 88.38 73 SER A O 1
ATOM 528 N N . VAL A 1 74 ? 1.014 9.849 -2.343 1.00 91.62 74 VAL A N 1
ATOM 529 C CA . VAL A 1 74 ? 1.444 8.921 -1.286 1.00 91.62 74 VAL A CA 1
ATOM 530 C C . VAL A 1 74 ? 1.846 7.580 -1.887 1.00 91.62 74 VAL A C 1
ATOM 532 O O . VAL A 1 74 ? 1.112 6.972 -2.664 1.00 91.62 74 VAL A O 1
ATOM 535 N N . THR A 1 75 ? 3.014 7.088 -1.489 1.00 89.69 75 THR A N 1
ATOM 536 C CA . THR A 1 75 ? 3.489 5.742 -1.827 1.00 89.69 75 THR A CA 1
ATOM 537 C C . THR A 1 75 ? 3.350 4.786 -0.654 1.00 89.69 75 THR A C 1
ATOM 539 O O . THR A 1 75 ? 3.033 3.612 -0.852 1.00 89.69 75 THR A O 1
ATOM 542 N N . ASP A 1 76 ? 3.543 5.295 0.562 1.00 94.31 76 ASP A N 1
ATOM 543 C CA . ASP A 1 76 ? 3.579 4.502 1.782 1.00 94.31 76 ASP A CA 1
ATOM 544 C C . ASP A 1 76 ? 2.885 5.256 2.924 1.00 94.31 76 ASP A C 1
ATOM 546 O O . ASP A 1 76 ? 3.070 6.462 3.083 1.00 94.31 76 ASP A O 1
ATOM 550 N N . VAL A 1 77 ? 2.111 4.540 3.740 1.00 97.31 77 VAL A N 1
ATOM 551 C CA . VAL A 1 77 ? 1.546 5.012 5.011 1.00 97.31 77 VAL A CA 1
ATOM 552 C C . VAL A 1 77 ? 2.013 4.067 6.111 1.00 97.31 77 VAL A C 1
ATOM 554 O O . VAL A 1 77 ? 1.745 2.865 6.062 1.00 97.31 77 VAL A O 1
ATOM 557 N N . LEU A 1 78 ? 2.707 4.594 7.117 1.00 97.81 78 LEU A N 1
ATOM 558 C CA . LEU A 1 78 ? 3.244 3.812 8.230 1.00 97.81 78 LEU A CA 1
ATOM 559 C C . LEU A 1 78 ? 2.610 4.260 9.545 1.00 97.81 78 LEU A C 1
ATOM 561 O O . LEU A 1 78 ? 2.528 5.452 9.826 1.00 97.81 78 LEU A O 1
ATOM 565 N N . VAL A 1 79 ? 2.218 3.312 10.391 1.00 97.94 79 VAL A N 1
ATOM 566 C CA . VAL A 1 79 ? 1.772 3.588 11.763 1.00 97.94 79 VAL A CA 1
ATOM 567 C C . VAL A 1 79 ? 2.701 2.862 12.718 1.00 97.94 79 VAL A C 1
ATOM 569 O O . VAL A 1 79 ? 2.875 1.650 12.616 1.00 97.94 79 VAL A O 1
ATOM 572 N N . SER A 1 80 ? 3.307 3.601 13.643 1.00 95.50 80 SER A N 1
ATOM 573 C CA . SER A 1 80 ? 4.230 3.043 14.648 1.00 95.50 80 SER A CA 1
ATOM 574 C C . SER A 1 80 ? 3.815 3.351 16.086 1.00 95.50 80 SER A C 1
ATOM 576 O O . SER A 1 80 ? 4.391 2.803 17.020 1.00 95.50 80 SER A O 1
ATOM 578 N N . ALA A 1 81 ? 2.847 4.253 16.261 1.00 95.69 81 ALA A N 1
ATOM 579 C CA . ALA A 1 81 ? 2.177 4.582 17.515 1.00 95.69 81 ALA A CA 1
ATOM 580 C C . ALA A 1 81 ? 0.847 5.292 17.206 1.00 95.69 81 ALA A C 1
ATOM 582 O O . ALA A 1 81 ? 0.685 5.793 16.089 1.00 95.69 81 ALA A O 1
ATOM 583 N N . PRO A 1 82 ? -0.091 5.397 18.168 1.00 96.25 82 PRO A N 1
ATOM 584 C CA . PRO A 1 82 ? -1.340 6.136 17.965 1.00 96.25 82 PRO A CA 1
ATOM 585 C C . PRO A 1 82 ? -1.126 7.585 17.513 1.00 96.25 82 PRO A C 1
ATOM 587 O O . PRO A 1 82 ? -1.913 8.126 16.745 1.00 96.25 82 PRO A O 1
ATOM 590 N N . ASP A 1 83 ? -0.035 8.204 17.950 1.00 96.38 83 ASP A N 1
ATOM 591 C CA . ASP A 1 83 ? 0.362 9.574 17.647 1.00 96.38 83 ASP A CA 1
ATOM 592 C C . ASP A 1 83 ? 1.474 9.666 16.580 1.00 96.38 83 ASP A C 1
ATOM 594 O O . ASP A 1 83 ? 1.968 10.761 16.307 1.00 96.38 83 ASP A O 1
ATOM 598 N N . ARG A 1 84 ? 1.873 8.540 15.970 1.00 97.06 84 ARG A N 1
ATOM 599 C CA . ARG A 1 84 ? 2.946 8.471 14.966 1.00 97.06 84 ARG A CA 1
ATOM 600 C C . ARG A 1 84 ? 2.473 7.767 13.702 1.00 97.06 84 ARG A C 1
ATOM 602 O O . ARG A 1 84 ? 2.695 6.565 13.525 1.00 97.06 84 ARG A O 1
ATOM 609 N N . VAL A 1 85 ? 1.849 8.556 12.831 1.00 98.12 85 VAL A N 1
ATOM 610 C CA . VAL A 1 85 ? 1.462 8.173 11.471 1.00 98.12 85 VAL A CA 1
ATOM 611 C C . VAL A 1 85 ? 2.345 8.923 10.481 1.00 98.12 85 VAL A C 1
ATOM 613 O O . VAL A 1 85 ? 2.344 10.154 10.469 1.00 98.12 85 VAL A O 1
ATOM 616 N N . TRP A 1 86 ? 3.079 8.187 9.657 1.00 98.38 86 TRP A N 1
ATOM 617 C CA . TRP A 1 86 ? 4.010 8.710 8.663 1.00 98.38 86 TRP A CA 1
ATOM 618 C C . TRP A 1 86 ? 3.506 8.439 7.253 1.00 98.38 86 TRP A C 1
ATOM 620 O O . TRP A 1 86 ? 2.812 7.447 7.024 1.00 98.38 86 TRP A O 1
ATOM 630 N N . VAL A 1 87 ? 3.910 9.281 6.310 1.00 97.69 87 VAL A N 1
ATOM 631 C CA . VAL A 1 87 ? 3.741 9.041 4.875 1.00 97.69 87 VAL A CA 1
ATOM 632 C C . VAL A 1 87 ? 5.061 9.199 4.143 1.00 97.69 87 VAL A C 1
ATOM 634 O O . VAL A 1 87 ? 5.907 9.979 4.569 1.00 97.69 87 VAL A O 1
ATOM 637 N N . ASP A 1 88 ? 5.222 8.482 3.038 1.00 94.62 88 ASP A N 1
ATOM 638 C CA . ASP A 1 88 ? 6.241 8.774 2.028 1.00 94.62 88 ASP A CA 1
ATOM 639 C C . ASP A 1 88 ? 5.547 9.201 0.730 1.00 94.62 88 ASP A C 1
ATOM 641 O O . ASP A 1 88 ? 4.524 8.629 0.341 1.00 94.62 88 ASP A O 1
ATOM 645 N N . ARG A 1 89 ? 6.098 10.227 0.077 1.00 90.19 89 ARG A N 1
ATOM 646 C CA . ARG A 1 89 ? 5.634 10.776 -1.211 1.00 90.19 89 ARG A CA 1
ATOM 647 C C . ARG A 1 89 ? 6.696 10.690 -2.312 1.00 90.19 89 ARG A C 1
ATOM 649 O O . ARG A 1 89 ? 6.591 11.337 -3.352 1.00 90.19 89 ARG A O 1
ATOM 656 N N . GLY A 1 90 ? 7.751 9.916 -2.071 1.00 82.69 90 GLY A N 1
ATOM 657 C CA . GLY A 1 90 ? 8.960 9.829 -2.888 1.00 82.69 90 GLY A CA 1
ATOM 658 C C . GLY A 1 90 ? 10.113 10.719 -2.410 1.00 82.69 90 GLY A C 1
ATOM 659 O O . GLY A 1 90 ? 11.185 10.669 -3.008 1.00 82.69 90 GLY A O 1
ATOM 660 N N . GLY A 1 91 ? 9.908 11.519 -1.358 1.00 84.38 91 GLY A N 1
ATOM 661 C CA . GLY A 1 91 ? 10.924 12.382 -0.740 1.00 84.38 91 GLY A CA 1
ATOM 662 C C . GLY A 1 91 ? 11.488 11.845 0.580 1.00 84.38 91 GLY A C 1
ATOM 663 O O . GLY A 1 91 ? 12.391 12.463 1.143 1.00 84.38 91 GLY A O 1
ATOM 664 N N . GLY A 1 92 ? 10.980 10.708 1.067 1.00 87.50 92 GLY A N 1
ATOM 665 C CA . GLY A 1 92 ? 11.262 10.174 2.397 1.00 87.50 92 GLY A CA 1
ATOM 666 C C . GLY A 1 92 ? 10.085 10.346 3.360 1.00 87.50 92 GLY A C 1
ATOM 667 O O . GLY A 1 92 ? 9.019 10.840 2.996 1.00 87.50 92 GLY A O 1
ATOM 668 N N . LEU A 1 93 ? 10.282 9.901 4.605 1.00 94.62 93 LEU A N 1
ATOM 669 C CA . LEU A 1 93 ? 9.219 9.828 5.609 1.00 94.62 93 LEU A CA 1
ATOM 670 C C . LEU A 1 93 ? 8.888 11.187 6.232 1.00 94.62 93 LEU A C 1
ATOM 672 O O . LEU A 1 93 ? 9.748 11.855 6.805 1.00 94.62 93 LEU A O 1
ATOM 676 N N . GLU A 1 94 ? 7.601 11.519 6.226 1.00 97.31 94 GLU A N 1
ATOM 677 C CA . GLU A 1 94 ? 7.029 12.735 6.799 1.00 97.31 94 GLU A CA 1
ATOM 678 C C . GLU A 1 94 ? 5.970 12.387 7.850 1.00 97.31 94 GLU A C 1
ATOM 680 O O . GLU A 1 94 ? 5.092 11.553 7.617 1.00 97.31 94 GLU A O 1
ATOM 685 N N . LEU A 1 95 ? 6.032 13.026 9.022 1.00 98.06 95 LEU A N 1
ATOM 686 C CA . LEU A 1 95 ? 5.033 12.833 10.074 1.00 98.06 95 LEU A CA 1
ATOM 687 C C . LEU A 1 95 ? 3.744 13.586 9.723 1.00 98.06 95 LEU A C 1
ATOM 689 O O . LEU A 1 95 ? 3.769 14.777 9.418 1.00 98.06 95 LEU A O 1
ATOM 693 N N . THR A 1 96 ? 2.605 12.908 9.823 1.00 97.75 96 THR A N 1
ATOM 694 C CA . THR A 1 96 ? 1.286 13.479 9.522 1.00 97.75 96 THR A CA 1
ATOM 695 C C . THR A 1 96 ? 0.569 13.985 10.780 1.00 97.75 96 THR A C 1
ATOM 697 O O . THR A 1 96 ? 0.904 13.580 11.896 1.00 97.75 96 THR A O 1
ATOM 700 N N . PRO A 1 97 ? -0.466 14.836 10.635 1.00 96.81 97 PRO A N 1
ATOM 701 C CA . PRO A 1 97 ? -1.326 15.224 11.753 1.00 96.81 97 PRO A CA 1
ATOM 702 C C . PRO A 1 97 ? -2.339 14.139 12.161 1.00 96.81 97 PRO A C 1
ATOM 704 O O . PRO A 1 97 ? -3.061 14.333 13.139 1.00 96.81 97 PRO A O 1
ATOM 707 N N . VAL A 1 98 ? -2.431 13.022 11.428 1.00 96.00 98 VAL A N 1
ATOM 708 C CA . VAL A 1 98 ? -3.389 11.948 11.720 1.00 96.00 98 VAL A CA 1
ATOM 709 C C . VAL A 1 98 ? -3.017 11.265 13.035 1.00 96.00 98 VAL A C 1
ATOM 711 O O . VAL A 1 98 ? -1.862 10.902 13.259 1.00 96.00 98 VAL A O 1
ATOM 714 N N . ARG A 1 99 ? -4.010 11.076 13.911 1.00 95.81 99 ARG A N 1
ATOM 715 C CA . ARG A 1 99 ? -3.848 10.395 15.200 1.00 95.81 99 ARG A CA 1
ATOM 716 C C . ARG A 1 99 ? -4.971 9.398 15.441 1.00 95.81 99 ARG A C 1
ATOM 718 O O . ARG A 1 99 ? -6.116 9.624 15.060 1.00 95.81 99 ARG A O 1
ATOM 725 N N . PHE A 1 100 ? -4.626 8.316 16.120 1.00 94.50 100 PHE A N 1
ATOM 726 C CA . PHE A 1 100 ? -5.560 7.356 16.685 1.00 94.50 100 PHE A CA 1
ATOM 727 C C . PHE A 1 100 ? -5.834 7.700 18.153 1.00 94.50 100 PHE A C 1
ATOM 729 O O . PHE A 1 100 ? -4.951 8.236 18.823 1.00 94.50 100 PHE A O 1
ATOM 736 N N . PRO A 1 101 ? -7.026 7.366 18.678 1.00 92.38 101 PRO A N 1
ATOM 737 C CA . PRO A 1 101 ? -7.365 7.649 20.071 1.00 92.38 101 PRO A CA 1
ATOM 738 C C . PRO A 1 101 ? -6.497 6.856 21.056 1.00 92.38 101 PRO A C 1
ATOM 740 O O . PRO A 1 101 ? -6.119 7.378 22.100 1.00 92.38 101 PRO A O 1
ATOM 743 N N . ASP A 1 102 ? -6.163 5.605 20.727 1.00 94.44 102 ASP A N 1
ATOM 744 C CA . ASP A 1 102 ? -5.365 4.723 21.576 1.00 94.44 102 ASP A CA 1
ATOM 745 C C . ASP A 1 102 ? -4.688 3.594 20.770 1.00 94.44 102 ASP A C 1
ATOM 747 O O . ASP A 1 102 ? -4.928 3.400 19.573 1.00 94.44 102 ASP A O 1
ATOM 751 N N . ALA A 1 103 ? -3.825 2.822 21.438 1.00 94.94 103 ALA A N 1
ATOM 752 C CA . ALA A 1 103 ? -3.153 1.661 20.845 1.00 94.94 103 ALA A CA 1
ATOM 753 C C . ALA A 1 103 ? -4.135 0.546 20.449 1.00 94.94 103 ALA A C 1
ATOM 755 O O . ALA A 1 103 ? -3.894 -0.189 19.487 1.00 94.94 103 ALA A O 1
ATOM 756 N N . ALA A 1 104 ? -5.263 0.431 21.155 1.00 94.31 104 ALA A N 1
ATOM 757 C CA . ALA A 1 104 ? -6.284 -0.559 20.849 1.00 94.31 104 ALA A CA 1
ATOM 758 C C . ALA A 1 104 ? -6.981 -0.252 19.511 1.00 94.31 104 ALA A C 1
ATOM 760 O O . ALA A 1 104 ? -7.335 -1.177 18.784 1.00 94.31 104 ALA A O 1
ATOM 761 N N . ALA A 1 105 ? -7.129 1.018 19.138 1.00 93.12 105 ALA A N 1
ATOM 762 C CA . ALA A 1 105 ? -7.684 1.447 17.862 1.00 93.12 105 ALA A CA 1
ATOM 763 C C . ALA A 1 105 ? -6.772 1.070 16.692 1.00 93.12 105 ALA A C 1
ATOM 765 O O . ALA A 1 105 ? -7.274 0.564 15.687 1.00 93.12 105 ALA A O 1
ATOM 766 N N . VAL A 1 106 ? -5.451 1.226 16.848 1.00 96.25 106 VAL A N 1
ATOM 767 C CA . VAL A 1 106 ? -4.469 0.771 15.848 1.00 96.25 106 VAL A CA 1
ATOM 768 C C . VAL A 1 106 ? -4.552 -0.748 15.676 1.00 96.25 106 VAL A C 1
ATOM 770 O O . VAL A 1 106 ? -4.668 -1.231 14.550 1.00 96.25 106 VAL A O 1
ATOM 773 N N . ARG A 1 107 ? -4.603 -1.507 16.783 1.00 95.75 107 ARG A N 1
ATOM 774 C CA . ARG A 1 107 ? -4.785 -2.970 16.748 1.00 95.75 107 ARG A CA 1
ATOM 775 C C . ARG A 1 107 ? -6.079 -3.367 16.041 1.00 95.75 107 ARG A C 1
ATOM 777 O O . ARG A 1 107 ? -6.048 -4.198 15.138 1.00 95.75 107 ARG A O 1
ATOM 784 N N . ARG A 1 108 ? -7.212 -2.751 16.398 1.00 93.75 108 ARG A N 1
ATOM 785 C CA . ARG A 1 108 ? -8.505 -3.027 15.754 1.00 93.75 108 ARG A CA 1
ATOM 786 C C . ARG A 1 108 ? -8.452 -2.739 14.254 1.00 93.75 108 ARG A C 1
ATOM 788 O O . ARG A 1 108 ? -9.021 -3.511 13.490 1.00 93.75 108 ARG A O 1
ATOM 795 N N . LEU A 1 109 ? -7.813 -1.644 13.829 1.00 94.88 109 LEU A N 1
ATOM 796 C CA . LEU A 1 109 ? -7.644 -1.333 12.406 1.00 94.88 109 LEU A CA 1
ATOM 797 C C . LEU A 1 109 ? -6.824 -2.420 11.703 1.00 94.88 109 LEU A C 1
ATOM 799 O O . LEU A 1 109 ? -7.272 -2.949 10.691 1.00 94.88 109 LEU A O 1
ATOM 803 N N . ALA A 1 110 ? -5.680 -2.804 12.273 1.00 95.62 110 ALA A N 1
ATOM 804 C CA . ALA A 1 110 ? -4.822 -3.852 11.728 1.00 95.62 110 ALA A CA 1
ATOM 805 C C . ALA A 1 110 ? -5.575 -5.171 11.510 1.00 95.62 110 ALA A C 1
ATOM 807 O O . ALA A 1 110 ? -5.495 -5.774 10.441 1.00 95.62 110 ALA A O 1
ATOM 808 N N . GLN A 1 111 ? -6.348 -5.593 12.512 1.00 94.81 111 GLN A N 1
ATOM 809 C CA . GLN A 1 111 ? -7.119 -6.833 12.461 1.00 94.81 111 GLN A CA 1
ATOM 810 C C . GLN A 1 111 ? -8.238 -6.774 11.421 1.00 94.81 111 GLN A C 1
ATOM 812 O O . GLN A 1 111 ? -8.432 -7.745 10.692 1.00 94.81 111 GLN A O 1
ATOM 817 N N . ARG A 1 112 ? -8.940 -5.637 11.306 1.00 92.25 112 ARG A N 1
ATOM 818 C CA . ARG A 1 112 ? -9.958 -5.444 10.262 1.00 92.25 112 ARG A CA 1
ATOM 819 C C . ARG A 1 112 ? -9.347 -5.502 8.866 1.00 92.25 112 ARG A C 1
ATOM 821 O O . ARG A 1 112 ? -9.841 -6.255 8.036 1.00 92.25 112 ARG A O 1
ATOM 828 N N . LEU A 1 113 ? -8.256 -4.773 8.623 1.00 93.06 113 LEU A N 1
ATOM 829 C CA . LEU A 1 113 ? -7.573 -4.769 7.325 1.00 93.06 113 LEU A CA 1
ATOM 830 C C . LEU A 1 113 ? -7.056 -6.165 6.945 1.00 93.06 113 LEU A C 1
ATOM 832 O O . LEU A 1 113 ? -7.231 -6.600 5.808 1.00 93.06 113 LEU A O 1
ATOM 836 N N . ALA A 1 114 ? -6.486 -6.900 7.903 1.00 92.12 114 ALA A N 1
ATOM 837 C CA . ALA A 1 114 ? -6.072 -8.282 7.684 1.00 92.12 114 ALA A CA 1
ATOM 838 C C . ALA A 1 114 ? -7.269 -9.189 7.345 1.00 92.12 114 ALA A C 1
ATOM 840 O O . ALA A 1 114 ? -7.194 -9.956 6.387 1.00 92.12 114 ALA A O 1
ATOM 841 N N . ALA A 1 115 ? -8.384 -9.064 8.073 1.00 89.69 115 ALA A N 1
ATOM 842 C CA . ALA A 1 115 ? -9.591 -9.853 7.834 1.00 89.69 115 ALA A CA 1
ATOM 843 C C . ALA A 1 115 ? -10.208 -9.576 6.454 1.00 89.69 115 ALA A C 1
ATOM 845 O O . ALA A 1 115 ? -10.540 -10.522 5.741 1.00 89.69 115 ALA A O 1
ATOM 846 N N . VAL A 1 116 ? -10.286 -8.304 6.044 1.00 87.06 116 VAL A N 1
ATOM 847 C CA . VAL A 1 116 ? -10.730 -7.896 4.698 1.00 87.06 116 VAL A CA 1
ATOM 848 C C . VAL A 1 116 ? -9.854 -8.531 3.613 1.00 87.06 116 VAL A C 1
ATOM 850 O O . VAL A 1 116 ? -10.359 -8.953 2.577 1.00 87.06 116 VAL A O 1
ATOM 853 N N . ALA A 1 117 ? -8.552 -8.673 3.865 1.00 86.75 117 ALA A N 1
ATOM 854 C CA . ALA A 1 117 ? -7.620 -9.344 2.962 1.00 86.75 117 ALA A CA 1
ATOM 855 C C . ALA A 1 117 ? -7.568 -10.881 3.121 1.00 86.75 117 ALA A C 1
ATOM 857 O O . ALA A 1 117 ? -6.659 -11.531 2.595 1.00 86.75 117 ALA A O 1
ATOM 858 N N . GLY A 1 118 ? -8.499 -11.488 3.867 1.00 86.25 118 GLY A N 1
ATOM 859 C CA . GLY A 1 118 ? -8.553 -12.938 4.076 1.00 86.25 118 GLY A CA 1
ATOM 860 C C . GLY A 1 118 ? -7.366 -13.491 4.874 1.00 86.25 118 GLY A C 1
ATOM 861 O O . GLY A 1 118 ? -6.942 -14.634 4.670 1.00 86.25 118 GLY A O 1
ATOM 862 N N . ARG A 1 119 ? -6.781 -12.675 5.755 1.00 88.44 119 ARG A N 1
ATOM 863 C CA . ARG A 1 119 ? -5.671 -13.040 6.640 1.00 88.44 119 ARG A CA 1
ATOM 864 C C . ARG A 1 119 ? -6.095 -12.979 8.101 1.00 88.44 119 ARG A C 1
ATOM 866 O O . ARG A 1 119 ? -6.942 -12.191 8.507 1.00 88.44 119 ARG A O 1
ATOM 873 N N . ARG A 1 120 ? -5.473 -13.841 8.902 1.00 91.25 120 ARG A N 1
ATOM 874 C CA . ARG A 1 120 ? -5.676 -13.908 10.348 1.00 91.25 120 ARG A CA 1
ATOM 875 C C . ARG A 1 120 ? -4.578 -13.108 11.043 1.00 91.25 120 ARG A C 1
ATOM 877 O O . ARG A 1 120 ? -3.408 -13.353 10.770 1.00 91.25 120 ARG A O 1
ATOM 884 N N . LEU A 1 121 ? -4.971 -12.199 11.934 1.00 94.62 121 LEU A N 1
ATOM 885 C CA . LEU A 1 121 ? -4.072 -11.393 12.759 1.00 94.62 121 LEU A CA 1
ATOM 886 C C . LEU A 1 121 ? -4.590 -11.369 14.203 1.00 94.62 121 LEU A C 1
ATOM 888 O O . LEU A 1 121 ? -5.602 -10.735 14.508 1.00 94.62 121 LEU A O 1
ATOM 892 N N . ASP A 1 122 ? -3.912 -12.078 15.095 1.00 94.88 122 ASP A N 1
ATOM 893 C CA . ASP A 1 122 ? -4.263 -12.189 16.513 1.00 94.88 122 ASP A CA 1
ATOM 894 C C . ASP A 1 122 ? -3.037 -12.575 17.350 1.00 94.88 122 ASP A C 1
ATOM 896 O O . ASP A 1 122 ? -1.924 -12.635 16.840 1.00 94.88 122 ASP A O 1
ATOM 900 N N . ASP A 1 123 ? -3.215 -12.830 18.645 1.00 93.44 123 ASP A N 1
ATOM 901 C CA . ASP A 1 123 ? -2.084 -13.108 19.539 1.00 93.44 123 ASP A CA 1
ATOM 902 C C . ASP A 1 123 ? -1.388 -14.452 19.233 1.00 93.44 123 ASP A C 1
ATOM 904 O O . ASP A 1 123 ? -0.237 -14.647 19.616 1.00 93.44 123 ASP A O 1
ATOM 908 N N . ALA A 1 124 ? -2.046 -15.366 18.504 1.00 92.69 124 ALA A N 1
ATOM 909 C CA . ALA A 1 124 ? -1.446 -16.617 18.036 1.00 92.69 124 ALA A CA 1
ATOM 910 C C . ALA A 1 124 ? -0.726 -16.454 16.684 1.00 92.69 124 ALA A C 1
ATOM 912 O O . ALA A 1 124 ? 0.229 -17.178 16.398 1.00 92.69 124 ALA A O 1
ATOM 913 N N . ARG A 1 125 ? -1.171 -15.509 15.845 1.00 92.62 125 ARG A N 1
ATOM 914 C CA . ARG A 1 125 ? -0.510 -15.084 14.601 1.00 92.62 125 ARG A CA 1
ATOM 915 C C . ARG A 1 125 ? -0.278 -13.568 14.640 1.00 92.62 125 ARG A C 1
ATOM 917 O O . ARG A 1 125 ? -1.072 -12.824 14.061 1.00 92.62 125 ARG A O 1
ATOM 924 N N . PRO A 1 126 ? 0.793 -13.104 15.317 1.00 95.69 126 PRO A N 1
ATOM 925 C CA . PRO A 1 126 ? 0.985 -11.692 15.648 1.00 95.69 126 PRO A CA 1
ATOM 926 C C . PRO A 1 126 ? 1.514 -10.855 14.481 1.00 95.69 126 PRO A C 1
ATOM 928 O O . PRO A 1 126 ? 1.911 -9.716 14.689 1.00 95.69 126 PRO A O 1
ATOM 931 N N . TRP A 1 127 ? 1.547 -11.383 13.260 1.00 96.56 127 TRP A N 1
ATOM 932 C CA . TRP A 1 127 ? 1.866 -10.612 12.067 1.00 96.56 127 TRP A CA 1
ATOM 933 C C . TRP A 1 127 ? 1.076 -11.124 10.864 1.00 96.56 127 TRP A C 1
ATOM 935 O O . TRP A 1 127 ? 0.658 -12.284 10.831 1.00 96.56 127 TRP A O 1
ATOM 945 N N . ALA A 1 128 ? 0.860 -10.250 9.885 1.00 93.12 128 ALA A N 1
ATOM 946 C CA . ALA A 1 128 ? 0.192 -10.596 8.641 1.00 93.12 128 ALA A CA 1
ATOM 947 C C . ALA A 1 128 ? 0.735 -9.771 7.473 1.00 93.12 128 ALA A C 1
ATOM 949 O O . ALA A 1 128 ? 0.816 -8.546 7.560 1.00 93.12 128 ALA A O 1
ATOM 950 N N . ASP A 1 129 ? 1.011 -10.463 6.369 1.00 91.31 129 ASP A N 1
ATOM 951 C CA . ASP A 1 129 ? 1.214 -9.882 5.046 1.00 91.31 129 ASP A CA 1
ATOM 952 C C . ASP A 1 129 ? -0.013 -10.156 4.178 1.00 91.31 129 ASP A C 1
ATOM 954 O O . ASP A 1 129 ? -0.486 -11.298 4.062 1.00 91.31 129 ASP A O 1
ATOM 958 N N . ALA A 1 130 ? -0.554 -9.102 3.578 1.00 86.94 130 ALA A N 1
ATOM 959 C CA . ALA A 1 130 ? -1.797 -9.185 2.832 1.00 86.94 130 ALA A CA 1
ATOM 960 C C . ALA A 1 130 ? -1.872 -8.162 1.696 1.00 86.94 130 ALA A C 1
ATOM 962 O O . ALA A 1 130 ? -1.102 -7.203 1.633 1.00 86.94 130 ALA A O 1
ATOM 963 N N . ARG A 1 131 ? -2.840 -8.363 0.802 1.00 85.38 131 ARG A N 1
ATOM 964 C CA . ARG A 1 131 ? -3.209 -7.393 -0.225 1.00 85.38 131 ARG A CA 1
ATOM 965 C C . ARG A 1 131 ? -4.666 -7.011 -0.024 1.00 85.38 131 ARG A C 1
ATOM 967 O O . ARG A 1 131 ? -5.532 -7.882 0.006 1.00 85.38 131 ARG A O 1
ATOM 974 N N . LEU A 1 132 ? -4.906 -5.720 0.148 1.00 87.75 132 LEU A N 1
ATOM 975 C CA . LEU A 1 132 ? -6.245 -5.165 0.255 1.00 87.75 132 LEU A CA 1
ATOM 976 C C . LEU A 1 132 ? -6.952 -5.214 -1.117 1.00 87.75 132 LEU A C 1
ATOM 978 O O . LEU A 1 132 ? -6.281 -5.345 -2.146 1.00 87.75 132 LEU A O 1
ATOM 982 N N . PRO A 1 133 ? -8.295 -5.121 -1.166 1.00 83.00 133 PRO A N 1
ATOM 983 C CA . PRO A 1 133 ? -9.057 -5.197 -2.418 1.00 83.00 133 PRO A CA 1
ATOM 984 C C . PRO A 1 133 ? -8.671 -4.147 -3.471 1.00 83.00 133 PRO A C 1
ATOM 986 O O . PRO A 1 133 ? -8.790 -4.402 -4.666 1.00 83.00 133 PRO A O 1
ATOM 989 N N . ASP A 1 134 ? -8.177 -2.988 -3.037 1.00 81.31 134 ASP A N 1
ATOM 990 C CA . ASP A 1 134 ? -7.662 -1.905 -3.888 1.00 81.31 134 ASP A CA 1
ATOM 991 C C . ASP A 1 134 ? -6.243 -2.177 -4.435 1.00 81.31 134 ASP A C 1
ATOM 993 O O . ASP A 1 134 ? -5.716 -1.411 -5.238 1.00 81.31 134 ASP A O 1
ATOM 997 N N . GLY A 1 135 ? -5.614 -3.279 -4.020 1.00 82.69 135 GLY A N 1
ATOM 998 C CA . GLY A 1 135 ? -4.254 -3.660 -4.378 1.00 82.69 135 GLY A CA 1
ATOM 999 C C . GLY A 1 135 ? -3.189 -3.210 -3.380 1.00 82.69 135 GLY A C 1
ATOM 1000 O O . GLY A 1 135 ? -2.065 -3.706 -3.485 1.00 82.69 135 GLY A O 1
ATOM 1001 N N . THR A 1 136 ? -3.519 -2.348 -2.412 1.00 88.88 136 THR A N 1
ATOM 1002 C CA . THR A 1 136 ? -2.590 -1.859 -1.385 1.00 88.88 136 THR A CA 1
ATOM 1003 C C . THR A 1 136 ? -2.000 -3.032 -0.604 1.00 88.88 136 THR A C 1
ATOM 1005 O O . THR A 1 136 ? -2.718 -3.924 -0.141 1.00 88.88 136 THR A O 1
ATOM 1008 N N . ARG A 1 137 ? -0.672 -3.059 -0.460 1.00 90.69 137 ARG A N 1
ATOM 1009 C CA . ARG A 1 137 ? 0.012 -4.088 0.333 1.00 90.69 137 ARG A CA 1
ATOM 1010 C C . ARG A 1 137 ? -0.043 -3.698 1.801 1.00 90.69 137 ARG A C 1
ATOM 1012 O O . ARG A 1 137 ? 0.316 -2.579 2.146 1.00 90.69 137 ARG A O 1
ATOM 1019 N N . LEU A 1 138 ? -0.467 -4.629 2.643 1.00 94.25 138 LEU A N 1
ATOM 1020 C CA . LEU A 1 138 ? -0.512 -4.499 4.092 1.00 94.25 138 LEU A CA 1
ATOM 1021 C C . LEU A 1 138 ? 0.562 -5.390 4.706 1.00 94.25 138 LEU A C 1
ATOM 1023 O O . LEU A 1 138 ? 0.577 -6.593 4.450 1.00 94.25 138 LEU A O 1
ATOM 1027 N N . HIS A 1 139 ? 1.366 -4.810 5.587 1.00 96.56 139 HIS A N 1
ATOM 1028 C CA . HIS A 1 139 ? 2.110 -5.532 6.606 1.00 96.56 139 HIS A CA 1
ATOM 1029 C C . HIS A 1 139 ? 1.678 -5.021 7.982 1.00 96.56 139 HIS A C 1
ATOM 1031 O O . HIS A 1 139 ? 1.663 -3.813 8.229 1.00 96.56 139 HIS A O 1
ATOM 1037 N N . ALA A 1 140 ? 1.302 -5.928 8.876 1.00 97.50 140 ALA A N 1
ATOM 1038 C CA . ALA A 1 140 ? 0.867 -5.598 10.227 1.00 97.50 140 ALA A CA 1
ATOM 1039 C C . ALA A 1 140 ? 1.574 -6.480 11.251 1.00 97.50 140 ALA A C 1
ATOM 1041 O O . ALA A 1 140 ? 1.719 -7.678 11.019 1.00 97.50 140 ALA A O 1
ATOM 1042 N N . VAL A 1 141 ? 1.952 -5.907 12.397 1.00 98.12 141 VAL A N 1
ATOM 1043 C CA . VAL A 1 141 ? 2.615 -6.626 13.496 1.00 98.12 141 VAL A CA 1
ATOM 1044 C C . VAL A 1 141 ? 2.027 -6.201 14.838 1.00 98.12 141 VAL A C 1
ATOM 1046 O O . VAL A 1 141 ? 1.994 -5.015 15.159 1.00 98.12 141 VAL A O 1
ATOM 1049 N N . LEU A 1 142 ? 1.572 -7.165 15.634 1.00 97.56 142 LEU A N 1
ATOM 1050 C CA . LEU A 1 142 ? 1.028 -6.982 16.976 1.00 97.56 142 LEU A CA 1
ATOM 1051 C C . LEU A 1 142 ? 2.121 -7.120 18.054 1.00 97.56 142 LEU A C 1
ATOM 1053 O O . LEU A 1 142 ? 3.120 -7.821 17.856 1.00 97.56 142 LEU A O 1
ATOM 1057 N N . PRO A 1 143 ? 1.923 -6.521 19.242 1.00 95.19 143 PRO A N 1
ATOM 1058 C CA . PRO A 1 143 ? 2.668 -6.904 20.435 1.00 95.19 143 PRO A CA 1
ATOM 1059 C C . PRO A 1 143 ? 2.506 -8.405 20.755 1.00 95.19 143 PRO A C 1
ATOM 1061 O O . PRO A 1 143 ? 1.445 -8.966 20.481 1.00 95.19 143 PRO A O 1
ATOM 1064 N N . PRO A 1 144 ? 3.520 -9.061 21.351 1.00 93.50 144 PRO A N 1
ATOM 1065 C CA . PRO A 1 144 ? 4.783 -8.482 21.817 1.00 93.50 144 PRO A CA 1
ATOM 1066 C C . PRO A 1 144 ? 5.872 -8.365 20.735 1.00 93.50 144 PRO A C 1
ATOM 1068 O O . PRO A 1 144 ? 6.943 -7.846 21.034 1.00 93.50 144 PRO A O 1
ATOM 1071 N N . VAL A 1 145 ? 5.629 -8.826 19.499 1.00 95.50 145 VAL A N 1
ATOM 1072 C CA . VAL A 1 145 ? 6.626 -8.761 18.409 1.00 95.50 145 VAL A CA 1
ATOM 1073 C C . VAL A 1 145 ? 6.942 -7.308 18.059 1.00 95.50 145 VAL A C 1
ATOM 1075 O O . VAL A 1 145 ? 8.106 -6.922 17.977 1.00 95.50 145 VAL A O 1
ATOM 1078 N N . ALA A 1 146 ? 5.903 -6.485 17.916 1.00 93.94 146 ALA A N 1
ATOM 1079 C CA . ALA A 1 146 ? 6.051 -5.040 17.896 1.00 93.94 146 ALA A CA 1
ATOM 1080 C C . ALA A 1 146 ? 6.076 -4.518 19.340 1.00 93.94 146 ALA A C 1
ATOM 1082 O O . ALA A 1 146 ? 5.064 -4.525 20.046 1.00 93.94 146 ALA A O 1
ATOM 1083 N N . VAL A 1 147 ? 7.253 -4.094 19.801 1.00 91.50 147 VAL A N 1
ATOM 1084 C CA . VAL A 1 147 ? 7.423 -3.556 21.155 1.00 91.50 147 VAL A CA 1
ATOM 1085 C C . VAL A 1 147 ? 6.644 -2.243 21.284 1.00 91.50 147 VAL A C 1
ATOM 1087 O O . VAL A 1 147 ? 6.847 -1.305 20.517 1.00 91.50 147 VAL A O 1
ATOM 1090 N N . GLY A 1 148 ? 5.756 -2.165 22.276 1.00 86.50 148 GLY A N 1
ATOM 1091 C CA . GLY A 1 148 ? 4.990 -0.961 22.608 1.00 86.50 148 GLY A CA 1
ATOM 1092 C C . GLY A 1 148 ? 3.592 -0.913 21.991 1.00 86.50 148 GLY A C 1
ATOM 1093 O O . GLY A 1 148 ? 2.616 -0.811 22.732 1.00 86.50 148 GLY A O 1
ATOM 1094 N N . CYS A 1 149 ? 3.457 -0.996 20.665 1.00 94.12 149 CYS A N 1
ATOM 1095 C CA . CYS A 1 149 ? 2.143 -0.964 20.017 1.00 94.12 149 CYS A CA 1
ATOM 1096 C C . CYS A 1 149 ? 2.102 -1.744 18.696 1.00 94.12 149 CYS A C 1
ATOM 1098 O O . CYS A 1 149 ? 3.125 -2.197 18.200 1.00 94.12 149 CYS A O 1
ATOM 1100 N N . THR A 1 150 ? 0.903 -1.902 18.128 1.00 96.81 150 THR A N 1
ATOM 1101 C CA . THR A 1 150 ? 0.736 -2.479 16.788 1.00 96.81 150 THR A CA 1
ATOM 1102 C C . THR A 1 150 ? 1.362 -1.584 15.719 1.00 96.81 150 THR A C 1
ATOM 1104 O O . THR A 1 150 ? 1.031 -0.404 15.642 1.00 96.81 150 THR A O 1
ATOM 1107 N N . CYS A 1 151 ? 2.195 -2.161 14.856 1.00 97.75 151 CYS A N 1
ATOM 1108 C CA . CYS A 1 151 ? 2.776 -1.475 13.706 1.00 97.75 151 CYS A CA 1
ATOM 1109 C C . CYS A 1 151 ? 2.019 -1.827 12.421 1.00 97.75 151 CYS A C 1
ATOM 1111 O O . CYS A 1 151 ? 1.648 -2.984 12.213 1.00 97.75 151 CYS A O 1
ATOM 1113 N N . LEU A 1 152 ? 1.830 -0.835 11.551 1.00 97.25 152 LEU A N 1
ATOM 1114 C CA . LEU A 1 152 ? 1.242 -0.985 10.219 1.00 97.25 152 LEU A CA 1
ATOM 1115 C C . LEU A 1 152 ? 2.172 -0.396 9.163 1.00 97.25 152 LEU A C 1
ATOM 1117 O O . LEU A 1 152 ? 2.715 0.691 9.349 1.00 97.25 152 LEU A O 1
ATOM 1121 N N . SER A 1 153 ? 2.286 -1.080 8.033 1.00 97.25 153 SER A N 1
ATOM 1122 C CA . SER A 1 153 ? 2.859 -0.556 6.800 1.00 97.25 153 SER A CA 1
ATOM 1123 C C . SER A 1 153 ? 1.885 -0.832 5.663 1.00 97.25 153 SER A C 1
ATOM 1125 O O . SER A 1 153 ? 1.512 -1.978 5.409 1.00 97.25 153 SER A O 1
ATOM 1127 N N . LEU A 1 154 ? 1.429 0.239 5.023 1.00 95.62 154 LEU A N 1
ATOM 1128 C CA . LEU A 1 154 ? 0.544 0.206 3.871 1.00 95.62 154 LEU A CA 1
ATOM 1129 C C . LEU A 1 154 ? 1.294 0.789 2.684 1.00 95.62 154 LEU A C 1
ATOM 1131 O O . LEU A 1 154 ? 1.677 1.954 2.719 1.00 95.62 154 LEU A O 1
ATOM 1135 N N . ARG A 1 155 ? 1.491 -0.008 1.639 1.00 92.12 155 ARG A N 1
ATOM 1136 C CA . ARG A 1 155 ? 2.172 0.422 0.417 1.00 92.12 155 ARG A CA 1
ATOM 1137 C C . ARG A 1 155 ? 1.186 0.451 -0.733 1.00 92.12 155 ARG A C 1
ATOM 1139 O O . ARG A 1 155 ? 0.679 -0.594 -1.154 1.00 92.12 155 ARG A O 1
ATOM 1146 N N . VAL A 1 156 ? 0.898 1.657 -1.206 1.00 88.50 156 VAL A N 1
ATOM 1147 C CA . VAL A 1 156 ? -0.125 1.914 -2.219 1.00 88.50 156 VAL A CA 1
ATOM 1148 C C . VAL A 1 156 ? 0.388 1.443 -3.575 1.00 88.50 156 VAL A C 1
ATOM 1150 O O . VAL A 1 156 ? 1.523 1.721 -3.975 1.00 88.50 156 VAL A O 1
ATOM 1153 N N . VAL A 1 157 ? -0.451 0.710 -4.305 1.00 77.31 157 VAL A N 1
ATOM 1154 C CA . VAL A 1 157 ? -0.144 0.340 -5.688 1.00 77.31 157 VAL A CA 1
ATOM 1155 C C . VAL A 1 157 ? -0.479 1.522 -6.581 1.00 77.31 157 VAL A C 1
ATOM 1157 O O . VAL A 1 157 ? -1.620 1.975 -6.627 1.00 77.31 157 VAL A O 1
ATOM 1160 N N . ARG A 1 158 ? 0.513 2.021 -7.323 1.00 72.12 158 ARG A N 1
ATOM 1161 C CA . ARG A 1 158 ? 0.261 3.093 -8.289 1.00 72.12 158 ARG A CA 1
ATOM 1162 C C . ARG A 1 158 ? -0.643 2.581 -9.417 1.00 72.12 158 ARG A C 1
ATOM 1164 O O . ARG A 1 158 ? -0.397 1.489 -9.933 1.00 72.12 158 ARG A O 1
ATOM 1171 N N . PRO A 1 159 ? -1.636 3.376 -9.852 1.00 67.31 159 PRO A N 1
ATOM 1172 C CA . PRO A 1 159 ? -2.604 2.948 -10.859 1.00 67.31 159 PRO A CA 1
ATOM 1173 C C . PRO A 1 159 ? -2.001 2.797 -12.263 1.00 67.31 159 PRO A C 1
ATOM 1175 O O . PRO A 1 159 ? -2.533 2.037 -13.066 1.00 67.31 159 PRO A O 1
ATOM 1178 N N . ARG A 1 160 ? -0.885 3.479 -12.565 1.00 76.88 160 ARG A N 1
ATOM 1179 C CA . ARG A 1 160 ? -0.151 3.323 -13.829 1.00 76.88 160 ARG A CA 1
ATOM 1180 C C . ARG A 1 160 ? 1.358 3.304 -13.624 1.00 76.88 160 ARG A C 1
ATOM 1182 O O . ARG A 1 160 ? 1.876 3.942 -12.705 1.00 76.88 160 ARG A O 1
ATOM 1189 N N . ALA A 1 161 ? 2.053 2.608 -14.519 1.00 81.31 161 ALA A N 1
ATOM 1190 C CA . ALA A 1 161 ? 3.499 2.699 -14.635 1.00 81.31 161 ALA A CA 1
ATOM 1191 C C . ALA A 1 161 ? 3.921 4.089 -15.143 1.00 81.31 161 ALA A C 1
ATOM 1193 O O . ALA A 1 161 ? 3.179 4.759 -15.870 1.00 81.31 161 ALA A O 1
ATOM 1194 N N . PHE A 1 162 ? 5.128 4.512 -14.769 1.00 87.12 162 PHE A N 1
ATOM 1195 C CA . PHE A 1 162 ? 5.773 5.639 -15.432 1.00 87.12 162 PHE A CA 1
ATOM 1196 C C . PHE A 1 162 ? 6.149 5.248 -16.856 1.00 87.12 162 PHE A C 1
ATOM 1198 O O . PHE A 1 162 ? 6.569 4.120 -17.113 1.00 87.12 162 PHE A O 1
ATOM 1205 N N . THR A 1 163 ? 6.056 6.199 -17.773 1.00 91.31 163 THR A N 1
ATOM 1206 C CA . THR A 1 163 ? 6.679 6.069 -19.088 1.00 91.31 163 THR A CA 1
ATOM 1207 C C . THR A 1 163 ? 8.186 6.288 -18.970 1.00 91.31 163 THR A C 1
ATOM 1209 O O . THR A 1 163 ? 8.663 6.993 -18.076 1.00 91.31 163 THR A O 1
ATOM 1212 N N . LEU A 1 164 ? 8.962 5.747 -19.913 1.00 93.00 164 LEU A N 1
ATOM 1213 C CA . LEU A 1 164 ? 10.402 6.020 -19.965 1.00 93.00 164 LEU A CA 1
ATOM 1214 C C . LEU A 1 164 ? 10.695 7.531 -20.071 1.00 93.00 164 LEU A C 1
ATOM 1216 O O . LEU A 1 164 ? 11.654 8.010 -19.475 1.00 93.00 164 LEU A O 1
ATOM 1220 N N . GLY A 1 165 ? 9.841 8.289 -20.768 1.00 92.00 165 GLY A N 1
ATOM 1221 C CA . GLY A 1 165 ? 9.963 9.746 -20.871 1.00 92.00 165 GLY A CA 1
ATOM 1222 C C . GLY A 1 165 ? 9.788 10.463 -19.530 1.00 92.00 165 GLY A C 1
ATOM 1223 O O . GLY A 1 165 ? 10.567 11.356 -19.209 1.00 92.00 165 GLY A O 1
ATOM 1224 N N . GLU A 1 166 ? 8.824 10.037 -18.709 1.00 91.69 166 GLU A N 1
ATOM 1225 C CA . GLU A 1 166 ? 8.642 10.576 -17.354 1.00 91.69 166 GLU A CA 1
ATOM 1226 C C . GLU A 1 166 ? 9.842 10.265 -16.451 1.00 91.69 166 GLU A C 1
ATOM 1228 O O . GLU A 1 166 ? 10.254 11.118 -15.670 1.00 91.69 166 GLU A O 1
ATOM 1233 N N . LEU A 1 167 ? 10.452 9.082 -16.589 1.00 92.31 167 LEU A N 1
ATOM 1234 C CA . LEU A 1 167 ? 11.658 8.725 -15.833 1.00 92.31 167 LEU A CA 1
ATOM 1235 C C . LEU A 1 167 ? 12.881 9.560 -16.239 1.00 92.31 167 LEU A C 1
ATOM 1237 O O . LEU A 1 167 ? 13.690 9.911 -15.379 1.00 92.31 167 LEU A O 1
ATOM 1241 N N . VAL A 1 168 ? 13.014 9.908 -17.522 1.00 93.81 168 VAL A N 1
ATOM 1242 C CA . VAL A 1 168 ? 14.043 10.852 -17.995 1.00 93.81 168 VAL A CA 1
ATOM 1243 C C . VAL A 1 168 ? 13.780 12.250 -17.436 1.00 93.81 168 VAL A C 1
ATOM 1245 O O . VAL A 1 168 ? 14.692 12.873 -16.899 1.00 93.81 168 VAL A O 1
ATOM 1248 N N . ALA A 1 169 ? 12.534 12.731 -17.502 1.00 92.12 169 ALA A N 1
ATOM 1249 C CA . ALA A 1 169 ? 12.156 14.044 -16.978 1.00 92.12 169 ALA A CA 1
ATOM 1250 C C . ALA A 1 169 ? 12.386 14.160 -15.460 1.00 92.12 169 ALA A C 1
ATOM 1252 O O . ALA A 1 169 ? 12.800 15.210 -14.977 1.00 92.12 169 ALA A O 1
ATOM 1253 N N . ALA A 1 170 ? 12.179 13.068 -14.719 1.00 89.38 170 ALA A N 1
ATOM 1254 C CA . ALA A 1 170 ? 12.461 12.973 -13.289 1.00 89.38 170 ALA A CA 1
ATOM 1255 C C . ALA A 1 170 ? 13.957 12.779 -12.958 1.00 89.38 170 ALA A C 1
ATOM 1257 O O . ALA A 1 170 ? 14.308 12.651 -11.787 1.00 89.38 170 ALA A O 1
ATOM 1258 N N . GLY A 1 171 ? 14.845 12.699 -13.957 1.00 90.44 171 GLY A N 1
ATOM 1259 C CA . GLY A 1 171 ? 16.283 12.487 -13.760 1.00 90.44 171 GLY A CA 1
ATOM 1260 C C . GLY A 1 171 ? 16.668 11.077 -13.298 1.00 90.44 171 GLY A C 1
ATOM 1261 O O . GLY A 1 171 ? 17.818 10.845 -12.938 1.00 90.44 171 GLY A O 1
ATOM 1262 N N . THR A 1 172 ? 15.732 10.121 -13.318 1.00 91.00 172 THR A N 1
ATOM 1263 C CA . THR A 1 172 ? 16.006 8.709 -12.992 1.00 91.00 172 THR A CA 1
ATOM 1264 C C . THR A 1 172 ? 16.857 8.046 -14.075 1.00 91.00 172 THR A C 1
ATOM 1266 O O . THR A 1 172 ? 17.700 7.201 -13.778 1.00 91.00 172 THR A O 1
ATOM 1269 N N . VAL A 1 173 ? 16.643 8.432 -15.336 1.00 93.56 173 VAL A N 1
ATOM 1270 C CA . VAL A 1 173 ? 17.446 7.990 -16.481 1.00 93.56 173 VAL A CA 1
ATOM 1271 C C . VAL A 1 173 ? 18.297 9.170 -16.958 1.00 93.56 173 VAL A C 1
ATOM 1273 O O . VAL A 1 173 ? 17.737 10.234 -17.234 1.00 93.56 173 VAL A O 1
ATOM 1276 N N . PRO A 1 174 ? 19.631 9.020 -17.067 1.00 91.81 174 PRO A N 1
ATOM 1277 C CA . PRO A 1 174 ? 20.497 10.104 -17.510 1.00 91.81 174 PRO A CA 1
ATOM 1278 C C . PRO A 1 174 ? 20.225 10.476 -18.978 1.00 91.81 174 PRO A C 1
ATOM 1280 O O . PRO A 1 174 ? 19.721 9.643 -19.741 1.00 91.81 174 PRO A O 1
ATOM 1283 N N . PRO A 1 175 ? 20.599 11.693 -19.415 1.00 89.50 175 PRO A N 1
ATOM 1284 C CA . PRO A 1 175 ? 20.433 12.117 -20.803 1.00 89.50 175 PRO A CA 1
ATOM 1285 C C . PRO A 1 175 ? 21.021 11.106 -21.801 1.00 89.50 175 PRO A C 1
ATOM 1287 O O . PRO A 1 175 ? 22.185 10.725 -21.699 1.00 89.50 175 PRO A O 1
ATOM 1290 N N . GLY A 1 176 ? 20.211 10.661 -22.765 1.00 91.31 176 GLY A N 1
ATOM 1291 C CA . GLY A 1 176 ? 20.594 9.668 -23.777 1.00 91.31 176 GLY A CA 1
ATOM 1292 C C . GLY A 1 176 ? 20.519 8.205 -23.321 1.00 91.31 176 GLY A C 1
ATOM 1293 O O . GLY A 1 176 ? 20.616 7.310 -24.163 1.00 91.31 176 GLY A O 1
ATOM 1294 N N . GLY A 1 177 ? 20.303 7.938 -22.028 1.00 94.88 177 GLY A N 1
ATOM 1295 C CA . GLY A 1 177 ? 20.110 6.582 -21.507 1.00 94.88 177 GLY A CA 1
ATOM 1296 C C . GLY A 1 177 ? 18.852 5.908 -22.057 1.00 94.88 177 GLY A C 1
ATOM 1297 O O . GLY A 1 177 ? 18.835 4.699 -22.269 1.00 94.88 177 GLY A O 1
ATOM 1298 N N . ASP A 1 178 ? 17.827 6.689 -22.388 1.00 95.56 178 ASP A N 1
ATOM 1299 C CA . ASP A 1 178 ? 16.604 6.224 -23.041 1.00 95.56 178 ASP A CA 1
ATOM 1300 C C . ASP A 1 178 ? 16.869 5.574 -24.406 1.00 95.56 178 ASP A C 1
ATOM 1302 O O . ASP A 1 178 ? 16.258 4.557 -24.729 1.00 95.56 178 ASP A O 1
ATOM 1306 N N . ARG A 1 179 ? 17.817 6.108 -25.187 1.00 95.75 179 ARG A N 1
ATOM 1307 C CA . ARG A 1 179 ? 18.206 5.537 -26.487 1.00 95.75 179 ARG A CA 1
ATOM 1308 C C . ARG A 1 179 ? 18.863 4.175 -26.325 1.00 95.75 179 ARG A C 1
ATOM 1310 O O . ARG A 1 179 ? 18.561 3.261 -27.084 1.00 95.75 179 ARG A O 1
ATOM 1317 N N . VAL A 1 180 ? 19.733 4.038 -25.323 1.00 95.56 180 VAL A N 1
ATOM 1318 C CA . VAL A 1 180 ? 20.392 2.764 -25.003 1.00 95.56 180 VAL A CA 1
ATOM 1319 C C . VAL A 1 180 ? 19.352 1.737 -24.569 1.00 95.56 180 VAL A C 1
ATOM 1321 O O . VAL A 1 180 ? 19.339 0.626 -25.086 1.00 95.56 180 VAL A O 1
ATOM 1324 N N . LEU A 1 181 ? 18.442 2.120 -23.672 1.00 96.25 181 LEU A N 1
ATOM 1325 C CA . LEU A 1 181 ? 17.380 1.240 -23.187 1.00 96.25 181 LEU A CA 1
ATOM 1326 C C . LEU A 1 181 ? 16.442 0.780 -24.312 1.00 96.25 181 LEU A C 1
ATOM 1328 O O . LEU A 1 181 ? 16.100 -0.397 -24.363 1.00 96.25 181 LEU A O 1
ATOM 1332 N N . ARG A 1 182 ? 16.074 1.669 -25.245 1.00 95.38 182 ARG A N 1
ATOM 1333 C CA . ARG A 1 182 ? 15.294 1.299 -26.439 1.00 95.38 182 ARG A CA 1
ATOM 1334 C C . ARG A 1 182 ? 16.055 0.330 -27.338 1.00 95.38 182 ARG A C 1
ATOM 1336 O O . ARG A 1 182 ? 15.512 -0.707 -27.685 1.00 95.38 182 ARG A O 1
ATOM 1343 N N . ALA A 1 183 ? 17.327 0.605 -27.621 1.00 95.75 183 ALA A N 1
ATOM 1344 C CA . ALA A 1 183 ? 18.151 -0.284 -28.435 1.00 95.75 183 ALA A CA 1
ATOM 1345 C C . ALA A 1 183 ? 18.312 -1.684 -27.809 1.00 95.75 183 ALA A C 1
ATOM 1347 O O . ALA A 1 183 ? 18.331 -2.674 -28.536 1.00 95.75 183 ALA A O 1
ATOM 1348 N N . LEU A 1 184 ? 18.394 -1.787 -26.473 1.00 95.50 184 LEU A N 1
ATOM 1349 C CA . LEU A 1 184 ? 18.405 -3.078 -25.769 1.00 95.50 184 LEU A CA 1
ATOM 1350 C C . LEU A 1 184 ? 17.112 -3.875 -26.004 1.00 95.50 184 LEU A C 1
ATOM 1352 O O . LEU A 1 184 ? 17.182 -5.089 -26.209 1.00 95.50 184 LEU A O 1
ATOM 1356 N N . LEU A 1 185 ? 15.955 -3.201 -25.975 1.00 93.56 185 LEU A N 1
ATOM 1357 C CA . LEU A 1 185 ? 14.647 -3.814 -26.227 1.00 93.56 185 LEU A CA 1
ATOM 1358 C C . LEU A 1 185 ? 14.488 -4.216 -27.697 1.00 93.56 185 LEU A C 1
ATOM 1360 O O . LEU A 1 185 ? 14.141 -5.363 -27.966 1.00 93.56 185 LEU A O 1
ATOM 1364 N N . ASP A 1 186 ? 14.822 -3.323 -28.631 1.00 92.12 186 ASP A N 1
ATOM 1365 C CA . ASP A 1 186 ? 14.746 -3.578 -30.077 1.00 92.12 186 ASP A CA 1
ATOM 1366 C C . ASP A 1 186 ? 15.639 -4.763 -30.488 1.00 92.12 186 ASP A C 1
ATOM 1368 O O . ASP A 1 186 ? 15.271 -5.577 -31.335 1.00 92.12 186 ASP A O 1
ATOM 1372 N N . ALA A 1 187 ? 16.805 -4.901 -29.847 1.00 95.25 187 ALA A N 1
ATOM 1373 C CA . ALA A 1 187 ? 17.721 -6.023 -30.046 1.00 95.25 187 ALA A CA 1
ATOM 1374 C C . ALA A 1 187 ? 17.328 -7.300 -29.274 1.00 95.25 187 ALA A C 1
ATOM 1376 O O . ALA A 1 187 ? 18.013 -8.316 -29.399 1.00 95.25 187 ALA A O 1
ATOM 1377 N N . ARG A 1 188 ? 16.250 -7.264 -28.476 1.00 92.38 188 ARG A N 1
ATOM 1378 C CA . ARG A 1 188 ? 15.739 -8.378 -27.653 1.00 92.38 188 ARG A CA 1
ATOM 1379 C C . ARG A 1 188 ? 16.796 -8.998 -26.741 1.00 92.38 188 ARG A C 1
ATOM 1381 O O . ARG A 1 188 ? 16.868 -10.216 -26.566 1.00 92.38 188 ARG A O 1
ATOM 1388 N N . LEU A 1 189 ? 17.641 -8.153 -26.158 1.00 95.81 189 LEU A N 1
ATOM 1389 C CA . LEU A 1 189 ? 18.700 -8.606 -25.267 1.00 95.81 189 LEU A CA 1
ATOM 1390 C C . LEU A 1 189 ? 18.131 -8.981 -23.898 1.00 95.81 189 LEU A C 1
ATOM 1392 O O . LEU A 1 189 ? 17.251 -8.315 -23.361 1.00 95.81 189 LEU A O 1
ATOM 1396 N N . SER A 1 190 ? 18.672 -10.044 -23.306 1.00 95.62 190 SER A N 1
ATOM 1397 C CA . SER A 1 190 ? 18.386 -10.386 -21.911 1.00 95.62 190 SER A CA 1
ATOM 1398 C C . SER A 1 190 ? 19.161 -9.449 -20.986 1.00 95.62 190 SER A C 1
ATOM 1400 O O . SER A 1 190 ? 20.374 -9.302 -21.134 1.00 95.62 190 SER A O 1
ATOM 1402 N N . PHE A 1 191 ? 18.480 -8.830 -20.022 1.00 95.00 191 PHE A N 1
ATOM 1403 C CA . PHE A 1 191 ? 19.095 -7.905 -19.070 1.00 95.00 191 PHE A CA 1
ATOM 1404 C C . PHE A 1 191 ? 18.517 -8.058 -17.660 1.00 95.00 191 PHE A C 1
ATOM 1406 O O . PHE A 1 191 ? 17.450 -8.634 -17.457 1.00 95.00 191 PHE A O 1
ATOM 1413 N N . LEU A 1 192 ? 19.237 -7.507 -16.681 1.00 95.62 192 LEU A N 1
ATOM 1414 C CA . LEU A 1 192 ? 18.844 -7.452 -15.276 1.00 95.62 192 LEU A CA 1
ATOM 1415 C C . LEU A 1 192 ? 18.853 -5.997 -14.802 1.00 95.62 192 LEU A C 1
ATOM 1417 O O . LEU A 1 192 ? 19.833 -5.282 -15.003 1.00 95.62 192 LEU A O 1
ATOM 1421 N N . VAL A 1 193 ? 17.787 -5.577 -14.121 1.00 94.38 193 VAL A N 1
ATOM 1422 C CA . VAL A 1 193 ? 17.741 -4.293 -13.410 1.00 94.38 193 VAL A CA 1
ATOM 1423 C C . VAL A 1 193 ? 18.090 -4.534 -11.942 1.00 94.38 193 VAL A C 1
ATOM 1425 O O . VAL A 1 193 ? 17.316 -5.141 -11.203 1.00 94.38 193 VAL A O 1
ATOM 1428 N N . SER A 1 194 ? 19.255 -4.057 -11.505 1.00 94.38 194 SER A N 1
ATOM 1429 C CA . SER A 1 194 ? 19.770 -4.238 -10.139 1.00 94.38 194 SER A CA 1
ATOM 1430 C C . SER A 1 194 ? 19.874 -2.920 -9.365 1.00 94.38 194 SER A C 1
ATOM 1432 O O . SER A 1 194 ? 19.975 -1.851 -9.956 1.00 94.38 194 SER A O 1
ATOM 1434 N N . GLY A 1 195 ? 19.875 -2.992 -8.030 1.00 91.19 195 GLY A N 1
ATOM 1435 C CA . GLY A 1 195 ? 19.903 -1.829 -7.134 1.00 91.19 195 GLY A CA 1
ATOM 1436 C C . GLY A 1 195 ? 19.310 -2.131 -5.752 1.00 91.19 195 GLY A C 1
ATOM 1437 O O . GLY A 1 195 ? 18.670 -3.170 -5.557 1.00 91.19 195 GLY A O 1
ATOM 1438 N N . GLY A 1 196 ? 19.502 -1.226 -4.790 1.00 84.50 196 GLY A N 1
ATOM 1439 C CA . GLY A 1 196 ? 18.987 -1.365 -3.421 1.00 84.50 196 GLY A CA 1
ATOM 1440 C C . GLY A 1 196 ? 17.454 -1.394 -3.330 1.00 84.50 196 GLY A C 1
ATOM 1441 O O . GLY A 1 196 ? 16.736 -1.099 -4.291 1.00 84.50 196 GLY A O 1
ATOM 1442 N N . THR A 1 197 ? 16.913 -1.782 -2.176 1.00 75.50 197 THR A N 1
ATOM 1443 C CA . THR A 1 197 ? 15.469 -1.674 -1.904 1.00 75.50 197 THR A CA 1
ATOM 1444 C C . THR A 1 197 ? 15.018 -0.222 -2.072 1.00 75.50 197 THR A C 1
ATOM 1446 O O . THR A 1 197 ? 15.725 0.693 -1.666 1.00 75.50 197 THR A O 1
ATOM 1449 N N . GLY A 1 198 ? 13.881 0.001 -2.736 1.00 76.94 198 GLY A N 1
ATOM 1450 C CA . GLY A 1 198 ? 13.368 1.352 -3.000 1.00 76.94 198 GLY A CA 1
ATOM 1451 C C . GLY A 1 198 ? 14.065 2.125 -4.130 1.00 76.94 198 GLY A C 1
ATOM 1452 O O . GLY A 1 198 ? 13.586 3.185 -4.502 1.00 76.94 198 GLY A O 1
ATOM 1453 N N . SER A 1 199 ? 15.117 1.593 -4.767 1.00 84.88 199 SER A N 1
ATOM 1454 C CA . SER A 1 199 ? 15.877 2.314 -5.809 1.00 84.88 199 SER A CA 1
ATOM 1455 C C . SER A 1 199 ? 15.172 2.448 -7.175 1.00 84.88 199 SER A C 1
ATOM 1457 O O . SER A 1 199 ? 15.827 2.717 -8.176 1.00 84.88 199 SER A O 1
ATOM 1459 N N . GLY A 1 200 ? 13.869 2.163 -7.265 1.00 87.62 200 GLY A N 1
ATOM 1460 C CA . GLY A 1 200 ? 13.104 2.282 -8.514 1.00 87.62 200 GLY A CA 1
ATOM 1461 C C . GLY A 1 200 ? 13.263 1.141 -9.531 1.00 87.62 200 GLY A C 1
ATOM 1462 O O . GLY A 1 200 ? 12.832 1.298 -10.669 1.00 87.62 200 GLY A O 1
ATOM 1463 N N . LYS A 1 201 ? 13.826 -0.020 -9.155 1.00 92.31 201 LYS A N 1
ATOM 1464 C CA . LYS A 1 201 ? 14.019 -1.168 -10.075 1.00 92.31 201 LYS A CA 1
ATOM 1465 C C . LYS A 1 201 ? 12.732 -1.597 -10.785 1.00 92.31 201 LYS A C 1
ATOM 1467 O O . LYS A 1 201 ? 12.672 -1.612 -12.010 1.00 92.31 201 LYS A O 1
ATOM 1472 N N . THR A 1 202 ? 11.705 -1.926 -10.000 1.00 89.12 202 THR A N 1
ATOM 1473 C CA . THR A 1 202 ? 10.398 -2.364 -10.505 1.00 89.12 202 THR A CA 1
ATOM 1474 C C . THR A 1 202 ? 9.754 -1.271 -11.354 1.00 89.12 202 THR A C 1
ATOM 1476 O O . THR A 1 202 ? 9.146 -1.564 -12.377 1.00 89.12 202 THR A O 1
ATOM 1479 N N . THR A 1 203 ? 9.957 -0.004 -10.982 1.00 89.38 203 THR A N 1
ATOM 1480 C CA . THR A 1 203 ? 9.475 1.156 -11.737 1.00 89.38 203 THR A CA 1
ATOM 1481 C C . THR A 1 203 ? 10.103 1.235 -13.126 1.00 89.38 203 THR A C 1
ATOM 1483 O O . THR A 1 203 ? 9.376 1.339 -14.112 1.00 89.38 203 THR A O 1
ATOM 1486 N N . LEU A 1 204 ? 11.436 1.144 -13.217 1.00 93.00 204 LEU A N 1
ATOM 1487 C CA . LEU A 1 204 ? 12.149 1.155 -14.494 1.00 93.00 204 LEU A CA 1
ATOM 1488 C C . LEU A 1 204 ? 11.751 -0.047 -15.353 1.00 93.00 204 LEU A C 1
ATOM 1490 O O . LEU A 1 204 ? 11.419 0.123 -16.521 1.00 93.00 204 LEU A O 1
ATOM 1494 N N . LEU A 1 205 ? 11.720 -1.249 -14.771 1.00 94.12 205 LEU A N 1
ATOM 1495 C CA . LEU A 1 205 ? 11.311 -2.456 -15.488 1.00 94.12 205 LEU A CA 1
ATOM 1496 C C . LEU A 1 205 ? 9.883 -2.331 -16.038 1.00 94.12 205 LEU A C 1
ATOM 1498 O O . LEU A 1 205 ? 9.655 -2.627 -17.207 1.00 94.12 205 LEU A O 1
ATOM 1502 N N . SER A 1 206 ? 8.933 -1.837 -15.239 1.00 91.69 206 SER A N 1
ATOM 1503 C CA . SER A 1 206 ? 7.552 -1.635 -15.691 1.00 91.69 206 SER A CA 1
ATOM 1504 C C . SER A 1 206 ? 7.453 -0.631 -16.842 1.00 91.69 206 SER A C 1
ATOM 1506 O O . SER A 1 206 ? 6.629 -0.827 -17.733 1.00 91.69 206 SER A O 1
ATOM 1508 N N . ALA A 1 207 ? 8.283 0.418 -16.838 1.00 92.75 207 ALA A N 1
ATOM 1509 C CA . ALA A 1 207 ? 8.341 1.406 -17.914 1.00 92.75 207 ALA A CA 1
ATOM 1510 C C . ALA A 1 207 ? 8.893 0.808 -19.217 1.00 92.75 207 ALA A C 1
ATOM 1512 O O . ALA A 1 207 ? 8.361 1.076 -20.291 1.00 92.75 207 ALA A O 1
ATOM 1513 N N . LEU A 1 208 ? 9.937 -0.022 -19.122 1.00 94.62 208 LEU A N 1
ATOM 1514 C CA . LEU A 1 208 ? 10.542 -0.701 -20.273 1.00 94.62 208 LEU A CA 1
ATOM 1515 C C . LEU A 1 208 ? 9.608 -1.749 -20.879 1.00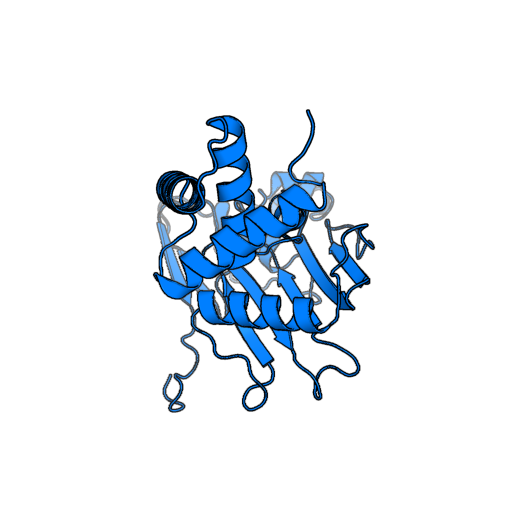 94.62 208 LEU A C 1
ATOM 1517 O O . LEU A 1 208 ? 9.496 -1.836 -22.096 1.00 94.62 208 LEU A O 1
ATOM 1521 N N . LEU A 1 209 ? 8.894 -2.503 -20.042 1.00 94.25 209 LEU A N 1
ATOM 1522 C CA . LEU A 1 209 ? 7.906 -3.481 -20.497 1.00 94.25 209 LEU A CA 1
ATOM 1523 C C . LEU A 1 209 ? 6.741 -2.833 -21.264 1.00 94.25 209 LEU A C 1
ATOM 1525 O O . LEU A 1 209 ? 6.175 -3.470 -22.143 1.00 94.25 209 LEU A O 1
ATOM 1529 N N . GLY A 1 210 ? 6.404 -1.572 -20.974 1.00 92.31 210 GLY A N 1
ATOM 1530 C CA . GLY A 1 210 ? 5.419 -0.806 -21.751 1.00 92.31 210 GLY A CA 1
ATOM 1531 C C . GLY A 1 210 ? 5.915 -0.339 -23.127 1.00 92.31 210 GLY A C 1
ATOM 1532 O O . GLY A 1 210 ? 5.134 0.198 -23.901 1.00 92.31 210 GLY A O 1
ATOM 1533 N N . LEU A 1 211 ? 7.206 -0.507 -23.441 1.00 93.81 211 LEU A N 1
ATOM 1534 C CA . LEU A 1 211 ? 7.772 -0.202 -24.763 1.00 93.81 211 LEU A CA 1
ATOM 1535 C C . LEU A 1 211 ? 7.853 -1.428 -25.680 1.00 93.81 211 LEU A C 1
ATOM 1537 O O . LEU A 1 211 ? 8.238 -1.285 -26.837 1.00 93.81 211 LEU A O 1
ATOM 1541 N N . VAL A 1 212 ? 7.531 -2.616 -25.164 1.00 93.50 212 VAL A N 1
ATOM 1542 C CA . VAL A 1 212 ? 7.497 -3.858 -25.943 1.00 93.50 212 VAL A CA 1
ATOM 1543 C C . VAL A 1 212 ? 6.428 -3.749 -27.037 1.00 93.50 212 VAL A C 1
ATOM 1545 O O . VAL A 1 212 ? 5.363 -3.169 -26.813 1.00 93.50 212 VAL A O 1
ATOM 1548 N N . GLY A 1 213 ? 6.729 -4.276 -28.228 1.00 91.56 213 GLY A N 1
ATOM 1549 C CA . GLY A 1 213 ? 5.839 -4.211 -29.388 1.00 91.56 213 GLY A CA 1
ATOM 1550 C C . GLY A 1 213 ? 4.485 -4.887 -29.122 1.00 91.56 213 GLY A C 1
ATOM 1551 O O . GLY A 1 213 ? 4.457 -5.952 -28.510 1.00 91.56 213 GLY A O 1
ATOM 1552 N N . PRO A 1 214 ? 3.356 -4.315 -29.587 1.00 92.94 214 PRO A N 1
ATOM 1553 C CA . PRO A 1 214 ? 2.009 -4.809 -29.271 1.00 92.94 214 PRO A CA 1
ATOM 1554 C C . PRO A 1 214 ? 1.695 -6.205 -29.838 1.00 92.94 214 PRO A C 1
ATOM 1556 O O . PRO A 1 214 ? 0.690 -6.808 -29.463 1.00 92.94 214 PRO A O 1
ATOM 1559 N N . ASP A 1 215 ? 2.520 -6.696 -30.762 1.00 94.06 215 ASP A N 1
ATOM 1560 C CA . ASP A 1 215 ? 2.491 -8.032 -31.357 1.00 94.06 215 ASP A CA 1
ATOM 1561 C C . ASP A 1 215 ? 3.242 -9.088 -30.527 1.00 94.06 215 ASP A C 1
ATOM 1563 O O . ASP A 1 215 ? 3.164 -10.284 -30.819 1.00 94.06 215 ASP A O 1
ATOM 1567 N N . GLU A 1 216 ? 3.947 -8.676 -29.474 1.00 93.69 216 GLU A N 1
ATOM 1568 C CA . GLU A 1 216 ? 4.669 -9.571 -28.578 1.00 93.69 216 GLU A CA 1
ATOM 1569 C C . GLU A 1 216 ? 3.802 -10.008 -27.387 1.00 93.69 216 GLU A C 1
ATOM 1571 O O . GLU A 1 216 ? 2.746 -9.453 -27.094 1.00 93.69 216 GLU A O 1
ATOM 1576 N N . ARG A 1 217 ? 4.230 -11.054 -26.674 1.00 95.38 217 ARG A N 1
ATOM 1577 C CA . ARG A 1 217 ? 3.552 -11.542 -25.465 1.00 95.38 217 ARG A CA 1
ATOM 1578 C C . ARG A 1 217 ? 4.472 -11.400 -24.265 1.00 95.38 217 ARG A C 1
ATOM 1580 O O . ARG A 1 217 ? 5.543 -11.999 -24.234 1.00 95.38 217 ARG A O 1
ATOM 1587 N N . ILE A 1 218 ? 3.990 -10.721 -23.227 1.00 95.81 218 ILE A N 1
ATOM 1588 C CA . ILE A 1 218 ? 4.705 -10.587 -21.955 1.00 95.81 218 ILE A CA 1
ATOM 1589 C C . ILE A 1 218 ? 4.157 -11.610 -20.956 1.00 95.81 218 ILE A C 1
ATOM 1591 O O . ILE A 1 218 ? 2.945 -11.695 -20.742 1.00 95.81 218 ILE A O 1
ATOM 1595 N N . VAL A 1 219 ? 5.046 -12.378 -20.323 1.00 96.56 219 VAL A N 1
ATOM 1596 C CA . VAL A 1 219 ? 4.719 -13.237 -19.176 1.00 96.56 219 VAL A CA 1
ATOM 1597 C C . VAL A 1 219 ? 5.447 -12.698 -17.952 1.00 96.56 219 VAL A C 1
ATOM 1599 O O . VAL A 1 219 ? 6.673 -12.656 -17.926 1.00 96.56 219 VAL A O 1
ATOM 1602 N N . LEU A 1 220 ? 4.685 -12.275 -16.949 1.00 95.56 220 LEU A N 1
ATOM 1603 C CA . LEU A 1 220 ? 5.190 -11.780 -15.674 1.00 95.56 220 LEU A CA 1
ATOM 1604 C C . LEU A 1 220 ? 5.015 -12.871 -14.627 1.00 95.56 220 LEU A C 1
ATOM 1606 O O . LEU A 1 220 ? 3.910 -13.381 -14.468 1.00 95.56 220 LEU A O 1
ATOM 1610 N N . ALA A 1 221 ? 6.090 -13.211 -13.926 1.00 94.56 221 ALA A N 1
ATOM 1611 C CA . ALA A 1 221 ? 6.066 -14.096 -12.771 1.00 94.56 221 ALA A CA 1
ATOM 1612 C C . ALA A 1 221 ? 6.654 -13.332 -11.585 1.00 94.56 221 ALA A C 1
ATOM 1614 O O . ALA A 1 221 ? 7.825 -12.955 -11.610 1.00 94.56 221 ALA A O 1
ATOM 1615 N N . GLU A 1 222 ? 5.825 -13.052 -10.585 1.00 90.12 222 GLU A N 1
ATOM 1616 C CA . GLU A 1 222 ? 6.189 -12.217 -9.441 1.00 90.12 222 GLU A CA 1
ATOM 1617 C C . GLU A 1 222 ? 5.838 -12.927 -8.130 1.00 90.12 222 GLU A C 1
ATOM 1619 O O . GLU A 1 222 ? 4.799 -13.575 -8.034 1.00 90.12 222 GLU A O 1
ATOM 1624 N N . ASP A 1 223 ? 6.656 -12.761 -7.087 1.00 82.69 223 ASP A N 1
ATOM 1625 C CA . ASP A 1 223 ? 6.261 -13.199 -5.738 1.00 82.69 223 ASP A CA 1
ATOM 1626 C C . ASP A 1 223 ? 5.076 -12.392 -5.206 1.00 82.69 223 ASP A C 1
ATOM 1628 O O . ASP A 1 223 ? 4.204 -12.886 -4.500 1.00 82.69 223 ASP A O 1
ATOM 1632 N N . SER A 1 224 ? 5.061 -11.111 -5.556 1.00 77.50 224 SER A N 1
ATOM 1633 C CA . SER A 1 224 ? 3.955 -10.212 -5.300 1.00 77.50 224 SER A CA 1
ATOM 1634 C C . SER A 1 224 ? 3.781 -9.341 -6.523 1.00 77.50 224 SER A C 1
ATOM 1636 O O . SER A 1 224 ? 4.683 -8.587 -6.875 1.00 77.50 224 SER A O 1
ATOM 1638 N N . ALA A 1 225 ? 2.611 -9.410 -7.142 1.00 81.62 225 ALA A N 1
ATOM 1639 C CA . ALA A 1 225 ? 2.347 -8.769 -8.414 1.00 81.62 225 ALA A CA 1
ATOM 1640 C C . ALA A 1 225 ? 2.386 -7.229 -8.293 1.00 81.62 225 ALA A C 1
ATOM 1642 O O . ALA A 1 225 ? 1.442 -6.619 -7.773 1.00 81.62 225 ALA A O 1
ATOM 1643 N N . GLU A 1 226 ? 3.458 -6.592 -8.754 1.00 81.56 226 GLU A N 1
ATOM 1644 C CA . GLU A 1 226 ? 3.668 -5.137 -8.729 1.00 81.56 226 GLU A CA 1
ATOM 1645 C C . GLU A 1 226 ? 3.675 -4.552 -10.146 1.00 81.56 226 GLU A C 1
ATOM 1647 O O . GLU A 1 226 ? 3.201 -3.434 -10.354 1.00 81.56 226 GLU A O 1
ATOM 1652 N N . LEU A 1 227 ? 4.142 -5.313 -11.136 1.00 88.25 227 LEU A N 1
ATOM 1653 C CA . LEU A 1 227 ? 4.271 -4.857 -12.515 1.00 88.25 227 LEU A CA 1
ATOM 1654 C C . LEU A 1 227 ? 2.904 -4.719 -13.208 1.00 88.25 227 LEU A C 1
ATOM 1656 O O . LEU A 1 227 ? 2.056 -5.627 -13.196 1.00 88.25 227 LEU A O 1
ATOM 1660 N N . ARG A 1 228 ? 2.705 -3.556 -13.842 1.00 83.69 228 ARG A N 1
ATOM 1661 C CA . ARG A 1 228 ? 1.513 -3.172 -14.619 1.00 83.69 228 ARG A CA 1
ATOM 1662 C C . ARG A 1 228 ? 1.934 -2.430 -15.898 1.00 83.69 228 ARG A C 1
ATOM 1664 O O . ARG A 1 228 ? 1.673 -1.232 -16.009 1.00 83.69 228 ARG A O 1
ATOM 1671 N N . PRO A 1 229 ? 2.655 -3.083 -16.828 1.00 88.62 229 PRO A N 1
ATOM 1672 C CA . PRO A 1 229 ? 3.010 -2.437 -18.083 1.00 88.62 229 PRO A CA 1
ATOM 1673 C C . PRO A 1 229 ? 1.752 -2.132 -18.899 1.00 88.62 229 PRO A C 1
ATOM 1675 O O . PRO A 1 229 ? 0.807 -2.924 -18.908 1.00 88.62 229 PRO A O 1
ATOM 1678 N N . ASP A 1 230 ? 1.764 -0.993 -19.582 1.00 86.44 230 ASP A N 1
ATOM 1679 C CA . ASP A 1 230 ? 0.735 -0.629 -20.553 1.00 86.44 230 ASP A CA 1
ATOM 1680 C C . ASP A 1 230 ? 0.984 -1.407 -21.852 1.00 86.44 230 ASP A C 1
ATOM 1682 O O . ASP A 1 230 ? 1.778 -0.994 -22.693 1.00 86.44 230 ASP A O 1
ATOM 1686 N N . HIS A 1 231 ? 0.415 -2.612 -21.949 1.00 91.06 231 HIS A N 1
ATOM 1687 C CA . HIS A 1 231 ? 0.647 -3.529 -23.062 1.00 91.06 231 HIS A CA 1
ATOM 1688 C C . HIS A 1 231 ? -0.593 -4.412 -23.311 1.00 91.06 231 HIS A C 1
ATOM 1690 O O . HIS A 1 231 ? -1.160 -4.945 -22.351 1.00 91.06 231 HIS A O 1
ATOM 1696 N N . PRO A 1 232 ? -1.023 -4.625 -24.573 1.00 92.81 232 PRO A N 1
ATOM 1697 C CA . PRO A 1 232 ? -2.282 -5.316 -24.876 1.00 92.81 232 PRO A CA 1
ATOM 1698 C C . PRO A 1 232 ? -2.279 -6.808 -24.513 1.00 92.81 232 PRO A C 1
ATOM 1700 O O . PRO A 1 232 ? -3.330 -7.366 -24.204 1.00 92.81 232 PRO A O 1
ATOM 1703 N N . HIS A 1 233 ? -1.114 -7.466 -24.528 1.00 94.69 233 HIS A N 1
ATOM 1704 C CA . HIS A 1 233 ? -0.992 -8.902 -24.259 1.00 94.69 233 HIS A CA 1
ATOM 1705 C C . HIS A 1 233 ? -0.050 -9.214 -23.082 1.00 94.69 233 HIS A C 1
ATOM 1707 O O . HIS A 1 233 ? 1.122 -9.547 -23.268 1.00 94.69 233 HIS A O 1
ATOM 1713 N N . VAL A 1 234 ? -0.574 -9.181 -21.852 1.00 94.94 234 VAL A N 1
ATOM 1714 C CA . VAL A 1 234 ? 0.189 -9.486 -20.625 1.00 94.94 234 VAL A CA 1
ATOM 1715 C C . VAL A 1 234 ? -0.441 -10.648 -19.863 1.00 94.94 234 VAL A C 1
ATOM 1717 O O . VAL A 1 234 ? -1.601 -10.590 -19.463 1.00 94.94 234 VAL A O 1
ATOM 1720 N N . VAL A 1 235 ? 0.343 -11.696 -19.609 1.00 95.62 235 VAL A N 1
ATOM 1721 C CA . VAL A 1 235 ? -0.021 -12.797 -18.707 1.00 95.62 235 VAL A CA 1
ATOM 1722 C C . VAL A 1 235 ? 0.676 -12.575 -17.373 1.00 95.62 235 VAL A C 1
ATOM 1724 O O . VAL A 1 235 ? 1.895 -12.448 -17.335 1.00 95.62 235 VAL A O 1
ATOM 1727 N N . ARG A 1 236 ? -0.091 -12.523 -16.282 1.00 92.75 236 ARG A N 1
ATOM 1728 C CA . ARG A 1 236 ? 0.419 -12.228 -14.937 1.00 92.75 236 ARG A CA 1
ATOM 1729 C C . ARG A 1 236 ? 0.268 -13.459 -14.055 1.00 92.75 236 ARG A C 1
ATOM 1731 O O . ARG A 1 236 ? -0.847 -13.934 -13.860 1.00 92.75 236 ARG A O 1
ATOM 1738 N N . LEU A 1 237 ? 1.385 -13.954 -13.548 1.00 92.94 237 LEU A N 1
ATOM 1739 C CA . LEU A 1 237 ? 1.497 -15.083 -12.639 1.00 92.94 237 LEU A CA 1
ATOM 1740 C C . LEU A 1 237 ? 2.034 -14.555 -11.307 1.00 92.94 237 LEU A C 1
ATOM 1742 O O . LEU A 1 237 ? 2.992 -13.782 -11.281 1.00 92.94 237 LEU A O 1
ATOM 1746 N N . GLU A 1 238 ? 1.408 -14.962 -10.211 1.00 87.75 238 GLU A N 1
ATOM 1747 C CA . GLU A 1 238 ? 1.836 -14.623 -8.854 1.00 87.75 238 GLU A CA 1
ATOM 1748 C C . GLU A 1 238 ? 2.107 -15.920 -8.099 1.00 87.75 238 GLU A C 1
ATOM 1750 O O . GLU A 1 238 ? 1.420 -16.924 -8.330 1.00 87.75 238 GLU A O 1
ATOM 1755 N N . THR A 1 239 ? 3.116 -15.931 -7.228 1.00 84.56 239 THR A N 1
ATOM 1756 C CA . THR A 1 239 ? 3.357 -17.113 -6.403 1.00 84.56 239 THR A CA 1
ATOM 1757 C C . THR A 1 239 ? 2.192 -17.340 -5.447 1.00 84.56 239 THR A C 1
ATOM 1759 O O . THR A 1 239 ? 1.548 -16.415 -4.946 1.00 84.56 239 THR A O 1
ATOM 1762 N N . ARG A 1 240 ? 1.879 -18.615 -5.213 1.00 78.06 240 ARG A N 1
ATOM 1763 C CA . ARG A 1 240 ? 0.849 -19.010 -4.262 1.00 78.06 240 ARG A CA 1
ATOM 1764 C C . ARG A 1 240 ? 1.524 -19.276 -2.916 1.00 78.06 240 ARG A C 1
ATOM 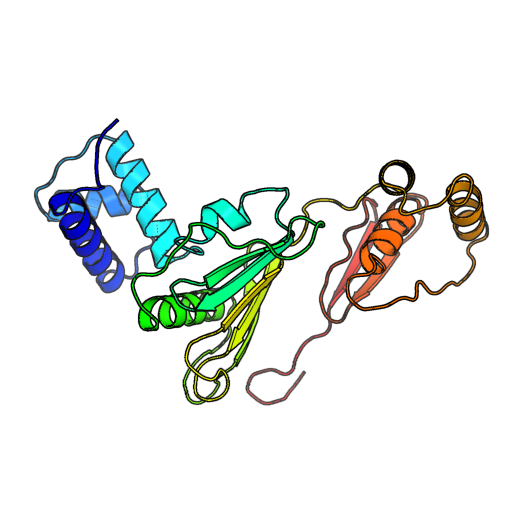1766 O O . ARG A 1 240 ? 2.260 -20.253 -2.810 1.00 78.06 240 ARG A O 1
ATOM 1773 N N . PRO A 1 241 ? 1.285 -18.455 -1.879 1.00 68.12 241 PRO A N 1
ATOM 1774 C CA . PRO A 1 241 ? 1.766 -18.784 -0.548 1.00 68.12 241 PRO A CA 1
ATOM 1775 C C . PRO A 1 241 ? 1.033 -20.023 -0.026 1.00 68.12 241 PRO A C 1
ATOM 1777 O O . PRO A 1 241 ? -0.131 -20.262 -0.370 1.00 68.12 241 PRO A O 1
ATOM 1780 N N . ALA A 1 242 ? 1.707 -20.778 0.840 1.00 72.88 242 ALA A N 1
ATOM 1781 C CA . ALA A 1 242 ? 1.116 -21.930 1.500 1.00 72.88 242 ALA A CA 1
ATOM 1782 C C . ALA A 1 242 ? -0.214 -21.564 2.183 1.00 72.88 242 ALA A C 1
ATOM 1784 O O . ALA A 1 242 ? -0.360 -20.505 2.804 1.00 72.88 242 ALA A O 1
ATOM 1785 N N . ASN A 1 243 ? -1.201 -22.449 2.054 1.00 64.75 243 ASN A N 1
ATOM 1786 C CA . ASN A 1 243 ? -2.474 -22.336 2.749 1.00 64.75 243 ASN A CA 1
ATOM 1787 C C . ASN A 1 243 ? -2.282 -22.522 4.270 1.00 64.75 243 ASN A C 1
ATOM 1789 O O . ASN A 1 243 ? -1.177 -22.737 4.770 1.00 64.75 243 ASN A O 1
ATOM 1793 N N . GLN A 1 244 ? -3.372 -22.450 5.038 1.00 54.50 244 GLN A N 1
ATOM 1794 C CA . GLN A 1 244 ? -3.307 -22.608 6.498 1.00 54.50 244 GLN A CA 1
ATOM 1795 C C . GLN A 1 244 ? -2.775 -23.982 6.953 1.00 54.50 244 GLN A C 1
ATOM 1797 O O . GLN A 1 244 ? -2.385 -24.107 8.112 1.00 54.50 244 GLN A O 1
ATOM 1802 N N . GLU A 1 245 ? -2.723 -24.961 6.046 1.00 67.81 245 GLU A N 1
ATOM 1803 C CA . GLU A 1 245 ? -2.245 -26.333 6.247 1.00 67.81 245 GLU A CA 1
ATOM 1804 C C . GLU A 1 245 ? -0.795 -26.531 5.763 1.00 67.81 245 GLU A C 1
ATOM 1806 O O . GLU A 1 245 ? -0.267 -27.637 5.834 1.00 67.81 245 GLU A O 1
ATOM 1811 N N . GLY A 1 246 ? -0.131 -25.475 5.276 1.00 60.12 246 GLY A N 1
ATOM 1812 C CA . GLY A 1 246 ? 1.251 -25.541 4.795 1.00 60.12 246 GLY A CA 1
ATOM 1813 C C . GLY A 1 246 ? 1.412 -26.026 3.349 1.00 60.12 246 GLY A C 1
ATOM 1814 O O . GLY A 1 246 ? 2.543 -26.175 2.897 1.00 60.12 246 GLY A O 1
ATOM 1815 N N . ALA A 1 247 ? 0.320 -26.238 2.610 1.00 58.25 247 ALA A N 1
ATOM 1816 C CA . ALA A 1 247 ? 0.347 -26.652 1.208 1.00 58.25 247 ALA A CA 1
ATOM 1817 C C . ALA A 1 247 ? 0.224 -25.444 0.261 1.00 58.25 247 ALA A C 1
ATOM 1819 O O . ALA A 1 247 ? -0.721 -24.654 0.374 1.00 58.25 247 ALA A O 1
ATOM 1820 N N . GLY A 1 248 ? 1.158 -25.302 -0.684 1.00 60.09 248 GLY A N 1
ATOM 1821 C CA . GLY A 1 248 ? 1.228 -24.194 -1.646 1.00 60.09 248 GLY A CA 1
ATOM 1822 C C . GLY A 1 248 ? 2.114 -24.524 -2.828 1.00 60.09 248 GLY A C 1
ATOM 1823 O O . GLY A 1 248 ? 3.206 -25.076 -2.575 1.00 60.09 248 GLY A O 1
#

pLDDT: mean 86.72, std 10.81, range [42.53, 98.38]

Radius of gyration: 22.35 Å; chains: 1; bounding box: 57×50×54 Å

InterPro domains:
  IPR001482 Type II/IV secretion system domain [PF00437] (60-240)
  IPR027417 P-loop containing nucleoside triphosphate hydrolase [G3DSA:3.40.50.300] (160-248)
  IPR027417 P-loop containing nucleoside triphosphate hydrolase [SSF52540] (51-236)

Organism: NCBI:txid1079985

Seconda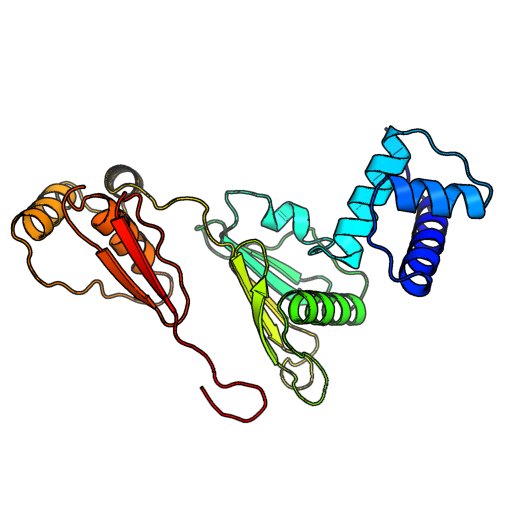ry structure (DSSP, 8-state):
---S-SHHHHHHHHHHHHHHHHHT----HHHHHHHHHHTT----HHHHHHHHHHHHHHHTS-GGGHHHHT-TT--EEEEEETTEEEEESSS-EEE-S---SSHHHHHHHHHHHHHHTT---SSSS-EEEEE-TTS-EEEEE-TTTSSSS-EEEEEPPPSSPPPHHHHHHTTSS-TTHHHHHHHHHHTT-------STTSSHHHHHHHHHTTS-TTS-EEEEESS-------SSEEEEE-----TTS--

Foldseek 3Di:
DDDLPDPVSVVLLVQLLVVCVVVVHQLDLVSLCVSCVVVVHDDDSVVSRVSSVQSNCQQQNLHLCVVVLPDLQWFKWKDLFQQFIWTDRPPDIDGDRHGHPHLVSVVVSLQNQQVQQVHHDDPVRQWDWGAHPQRWTWTWGAPPVSPPGIIIMTGHQNPDADAPVVCVVVVVADVPSVVVLLVCQVVVHDDAQDDDPPSCSLRVVLNSLLSHDQPDAAEAEECRDRRDHPHPHYHYHHDDAADPVRHD